Protein AF-A0A7W1PQA2-F1 (afdb_monomer_lite)

Sequence (327 aa):
MTSTYPSILLFGWLALALGSAFIRSGRGRRVAAAGLSCVGLGLAAWRVGSAGSGGSLAPPDQLGDGFRVVNGGLLVLGLGLTLWGAARGGRGPARVASMLVTILGAALIARHAGVLVLAAGPGRALAAAGALGLAGAVLVMTGRAAAAFGPARALARRIFTEPLRPTLPEGGLELPMAGAMLAGAGAVALASQVGVVFLGVIVAAWSAYFLFHSPSRRPVPVAPLLAWLLVPAYWLLATIAGPEGLGLRALPLVPLSPAAEWLVGAALLLVAWSVSGLWPLHRQTPGALTGAVGALLLLRIALPLAPGGLESWRPLAVYFIIFGVWK

pLDDT: mean 83.76, std 12.41, range [38.38, 97.81]

Radius of gyration: 19.71 Å; chains: 1; bounding box: 54×44×55 Å

Foldseek 3Di:
DDLPQPLLLLLLLVLLQVLLQLQQDPVLSVLSLQLSVLSLVLSLLQQVQQPPVLNHRDQLVVDDLVNLLQSLLSNVLSLVSSLSSLVPRDDDPSSVSSNVSSVSSNVSCCVRVVSSCVSNDVVSSNVSNVVVVVVLVVLQVVLVVQCPPPVNVVVCCVLPDDAQDQPAAPDPCLVVLVVQLVVLLVQLSDPQFLVSNLVSLLSNLVSLQPRRDDPVGRDPLVLSVLSCLSVVLLVVQQVQQDPVHGTLVCQLVRPDDLVNLQSSLVSLLSNLCLQLLFPPNVRRRPGSSSVSSSSSSCSRHSCSHRVSNNVVCVVVVVVSVSVRSSD

Structure (mmCIF, N/CA/C/O backbone):
data_AF-A0A7W1PQA2-F1
#
_entry.id   AF-A0A7W1PQA2-F1
#
loop_
_atom_site.group_PDB
_atom_site.id
_atom_site.type_symbol
_atom_site.label_atom_id
_atom_site.label_alt_id
_atom_site.label_comp_id
_atom_site.label_asym_id
_atom_site.label_entity_id
_atom_site.label_seq_id
_atom_site.pdbx_PDB_ins_code
_atom_site.Cartn_x
_atom_site.Cartn_y
_atom_site.Cartn_z
_atom_site.occupancy
_atom_site.B_iso_or_equiv
_atom_site.auth_seq_id
_atom_site.auth_comp_id
_atom_site.auth_asym_id
_atom_site.auth_atom_id
_atom_site.pdbx_PDB_model_num
ATOM 1 N N . MET A 1 1 ? 12.484 18.785 -18.332 1.00 38.38 1 MET A N 1
ATOM 2 C CA . MET A 1 1 ? 11.108 18.242 -18.281 1.00 38.38 1 MET A CA 1
ATOM 3 C C . MET A 1 1 ? 10.909 17.570 -16.933 1.00 38.38 1 MET A C 1
ATOM 5 O O . MET A 1 1 ? 11.770 16.821 -16.493 1.00 38.38 1 MET A O 1
ATOM 9 N N . THR A 1 2 ? 9.872 17.974 -16.212 1.00 40.06 2 THR A N 1
ATOM 10 C CA . THR A 1 2 ? 9.732 17.852 -14.756 1.00 40.06 2 THR A CA 1
ATOM 11 C C . THR A 1 2 ? 9.328 16.443 -14.311 1.00 40.06 2 THR A C 1
ATOM 13 O O . THR A 1 2 ? 8.182 16.032 -14.451 1.00 40.06 2 THR A O 1
ATOM 16 N N . SER A 1 3 ? 10.264 15.717 -13.695 1.00 50.00 3 SER A N 1
ATOM 17 C CA . SER A 1 3 ? 10.094 14.395 -13.061 1.00 50.00 3 SER A CA 1
ATOM 18 C C . SER A 1 3 ? 9.235 14.409 -11.777 1.00 50.00 3 SER A C 1
ATOM 20 O O . SER A 1 3 ? 9.361 13.538 -10.919 1.00 50.00 3 SER A O 1
ATOM 22 N N . THR A 1 4 ? 8.353 15.400 -11.617 1.00 53.78 4 THR A N 1
ATOM 23 C CA . THR A 1 4 ? 7.683 15.762 -10.353 1.00 53.78 4 THR A CA 1
ATOM 24 C C . THR A 1 4 ? 6.382 14.990 -10.090 1.00 53.78 4 THR A C 1
ATOM 26 O O . THR A 1 4 ? 5.812 15.079 -9.008 1.00 53.78 4 THR A O 1
ATOM 29 N N . TYR A 1 5 ? 5.894 14.208 -11.050 1.00 64.88 5 TYR A N 1
ATOM 30 C CA . TYR A 1 5 ? 4.617 13.488 -10.947 1.00 64.88 5 TYR A CA 1
ATOM 31 C C . TYR A 1 5 ? 4.569 12.343 -9.910 1.00 64.88 5 TYR A C 1
ATOM 33 O O . TYR A 1 5 ? 3.552 12.225 -9.220 1.00 64.88 5 TYR A O 1
ATOM 41 N N . PRO A 1 6 ? 5.617 11.511 -9.727 1.00 71.50 6 PRO A N 1
ATOM 42 C CA . PRO A 1 6 ? 5.527 10.348 -8.843 1.00 71.50 6 PRO A CA 1
ATOM 43 C C . PRO A 1 6 ? 5.482 10.732 -7.362 1.00 71.50 6 PRO A C 1
ATOM 45 O O . PRO A 1 6 ? 4.796 10.087 -6.570 1.00 71.50 6 PRO A O 1
ATOM 48 N N . SER A 1 7 ? 6.205 11.789 -6.979 1.00 76.69 7 SER A N 1
ATOM 49 C CA . SER A 1 7 ? 6.242 12.264 -5.597 1.00 76.69 7 SER A CA 1
ATOM 50 C C . SER A 1 7 ? 4.907 12.878 -5.187 1.00 76.69 7 SER A C 1
ATOM 52 O O . SER A 1 7 ? 4.434 12.594 -4.092 1.00 76.69 7 SER A O 1
ATOM 54 N N . ILE A 1 8 ? 4.243 13.642 -6.061 1.00 81.06 8 ILE A N 1
ATOM 55 C CA . ILE A 1 8 ? 2.950 14.262 -5.729 1.00 81.06 8 ILE A CA 1
ATOM 56 C C . ILE A 1 8 ? 1.849 13.210 -5.551 1.00 81.06 8 ILE A C 1
ATOM 58 O O . ILE A 1 8 ? 1.063 13.305 -4.609 1.00 81.06 8 ILE A O 1
ATOM 62 N N . LEU A 1 9 ? 1.818 12.173 -6.395 1.00 84.06 9 LEU A N 1
ATOM 63 C CA . LEU A 1 9 ? 0.886 11.052 -6.226 1.00 84.06 9 LEU A CA 1
ATOM 64 C C . LEU A 1 9 ? 1.125 10.309 -4.907 1.00 84.06 9 LEU A C 1
ATOM 66 O O . LEU A 1 9 ? 0.169 9.966 -4.209 1.00 84.06 9 LEU A O 1
ATOM 70 N N . LEU A 1 10 ? 2.393 10.121 -4.533 1.00 81.75 10 LEU A N 1
ATOM 71 C CA . LEU A 1 10 ? 2.770 9.531 -3.254 1.00 81.75 10 LEU A CA 1
ATOM 72 C C . LEU A 1 10 ? 2.323 10.401 -2.070 1.00 81.75 10 LEU A C 1
ATOM 74 O O . LEU A 1 10 ? 1.720 9.881 -1.135 1.00 81.75 10 LEU A O 1
ATOM 78 N N . PHE A 1 11 ? 2.558 11.715 -2.118 1.00 85.25 11 PHE A N 1
ATOM 79 C CA . PHE A 1 11 ? 2.092 12.650 -1.089 1.00 85.25 11 PHE A CA 1
ATOM 80 C C . PHE A 1 11 ? 0.569 12.658 -0.972 1.00 85.25 11 PHE A C 1
ATOM 82 O O . PHE A 1 11 ? 0.041 12.634 0.138 1.00 85.25 11 PHE A O 1
ATOM 89 N N . GLY A 1 12 ? -0.140 12.642 -2.102 1.00 86.75 12 GLY A N 1
ATOM 90 C CA . GLY A 1 12 ? -1.595 12.558 -2.119 1.00 86.75 12 GLY A CA 1
ATOM 91 C C . GLY A 1 12 ? -2.100 11.277 -1.456 1.00 86.75 12 GLY A C 1
ATOM 92 O O . GLY A 1 12 ? -2.981 11.325 -0.599 1.00 86.75 12 GLY A O 1
ATOM 93 N N . TRP A 1 13 ? -1.493 10.134 -1.776 1.00 87.81 13 TRP A N 1
ATOM 94 C CA . TRP A 1 13 ? -1.855 8.856 -1.165 1.00 87.81 13 TRP A CA 1
ATOM 95 C C . TRP A 1 13 ? -1.501 8.782 0.331 1.00 87.81 13 TRP A C 1
ATOM 97 O O . TRP A 1 13 ? -2.312 8.308 1.126 1.00 87.81 13 TRP A O 1
ATOM 107 N N . LEU A 1 14 ? -0.350 9.318 0.753 1.00 84.69 14 LEU A N 1
ATOM 108 C CA . LEU A 1 14 ? 0.006 9.434 2.174 1.00 84.69 14 LEU A CA 1
ATOM 109 C C . LEU A 1 14 ? -0.961 10.337 2.936 1.00 84.69 14 LEU A C 1
ATOM 111 O O . LEU A 1 14 ? -1.341 10.008 4.057 1.00 84.69 14 LEU A O 1
ATOM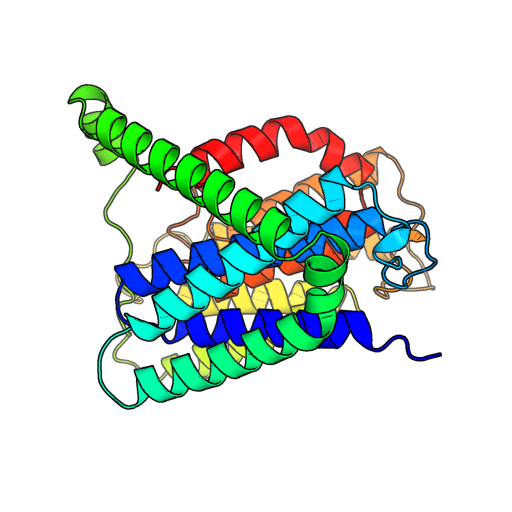 115 N N . ALA A 1 15 ? -1.386 11.449 2.336 1.00 87.62 15 ALA A N 1
ATOM 116 C CA . ALA A 1 15 ? -2.399 12.313 2.923 1.00 87.62 15 ALA A CA 1
ATOM 117 C C . ALA A 1 15 ? -3.723 11.551 3.091 1.00 87.62 15 ALA A C 1
ATOM 119 O O . ALA A 1 15 ? -4.294 11.564 4.177 1.00 87.62 15 ALA A O 1
ATOM 120 N N . LEU A 1 16 ? -4.172 10.778 2.097 1.00 87.19 16 LEU A N 1
ATOM 121 C CA . LEU A 1 16 ? -5.337 9.899 2.271 1.00 87.19 16 LEU A CA 1
ATOM 122 C C . LEU A 1 16 ? -5.144 8.886 3.417 1.00 87.19 16 LEU A C 1
ATOM 124 O O . LEU A 1 16 ? -6.075 8.647 4.194 1.00 87.19 16 LEU A O 1
ATOM 128 N N . ALA A 1 17 ? -3.947 8.302 3.548 1.00 84.94 17 ALA A N 1
ATOM 129 C CA . ALA A 1 17 ? -3.625 7.329 4.594 1.00 84.94 17 ALA A CA 1
ATOM 130 C C . ALA A 1 17 ? -3.674 7.965 5.987 1.00 84.94 17 ALA A C 1
ATOM 132 O O . ALA A 1 17 ? -4.301 7.429 6.905 1.00 84.94 17 ALA A O 1
ATOM 133 N N . LEU A 1 18 ? -3.081 9.151 6.118 1.00 85.06 18 LEU A N 1
ATOM 134 C CA . LEU A 1 18 ? -3.083 9.952 7.332 1.00 85.06 18 LEU A CA 1
ATOM 135 C C . LEU A 1 18 ? -4.506 10.386 7.709 1.00 85.06 18 LEU A C 1
ATOM 137 O O . LEU A 1 18 ? -4.935 10.183 8.843 1.00 85.06 18 LEU A O 1
ATOM 141 N N . GLY A 1 19 ? -5.274 10.904 6.747 1.00 83.94 19 GLY A N 1
ATOM 142 C CA . GLY A 1 19 ? -6.677 11.272 6.935 1.00 83.94 19 GLY A CA 1
ATOM 143 C C . GLY A 1 19 ? -7.516 10.092 7.425 1.00 83.94 19 GLY A C 1
ATOM 144 O O . GLY A 1 19 ? -8.307 10.237 8.360 1.00 83.94 19 GLY A O 1
ATOM 145 N N . SER A 1 20 ? -7.267 8.899 6.880 1.00 83.50 20 SER A N 1
ATOM 146 C CA . SER A 1 20 ? -7.951 7.664 7.272 1.00 83.50 20 SER A CA 1
ATOM 147 C C . SER A 1 20 ? -7.571 7.170 8.670 1.00 83.50 20 SER A C 1
ATOM 149 O O . SER A 1 20 ? -8.413 6.600 9.370 1.00 83.50 20 SER A O 1
ATOM 151 N N . ALA A 1 21 ? -6.336 7.414 9.118 1.00 81.69 21 ALA A N 1
ATOM 152 C CA . ALA A 1 21 ? -5.881 7.060 10.463 1.00 81.69 21 ALA A CA 1
ATOM 153 C C . ALA A 1 21 ? -6.638 7.835 11.560 1.00 81.69 21 ALA A C 1
ATOM 155 O O . ALA A 1 21 ? -6.927 7.279 12.621 1.00 81.69 21 ALA A O 1
ATOM 156 N N . PHE A 1 22 ? -7.045 9.078 11.280 1.00 82.81 22 PHE A N 1
ATOM 157 C CA . PHE A 1 22 ? -7.831 9.906 12.203 1.00 82.81 22 PHE A CA 1
ATOM 158 C C . PHE A 1 22 ? -9.318 9.519 12.293 1.00 82.81 22 PHE A C 1
ATOM 160 O O . PHE A 1 22 ? -10.047 10.038 13.144 1.00 82.81 22 PHE A O 1
ATOM 167 N N . ILE A 1 23 ? -9.796 8.586 11.462 1.00 81.62 23 ILE A N 1
ATOM 168 C CA . ILE A 1 23 ? -11.193 8.148 11.486 1.00 81.62 23 ILE A CA 1
ATOM 169 C C . ILE A 1 23 ? -11.459 7.310 12.741 1.00 81.62 23 ILE A C 1
ATOM 171 O O . ILE A 1 23 ? -10.961 6.190 12.881 1.00 81.62 23 ILE A O 1
ATOM 175 N N . ARG A 1 24 ? -12.294 7.820 13.656 1.00 77.56 24 ARG A N 1
ATOM 176 C CA . ARG A 1 24 ? -12.639 7.133 14.915 1.00 77.56 24 ARG A CA 1
ATOM 177 C C . ARG A 1 24 ? -13.647 5.999 14.730 1.00 77.56 24 ARG A C 1
ATOM 179 O O . ARG A 1 24 ? -13.570 4.997 15.437 1.00 77.56 24 ARG A O 1
ATOM 186 N N . SER A 1 25 ? -14.581 6.122 13.786 1.00 80.38 25 SER A N 1
ATOM 187 C CA . SER A 1 25 ? -15.591 5.085 13.562 1.00 80.38 25 SER A CA 1
ATOM 188 C C . SER A 1 25 ? -14.980 3.822 12.936 1.00 80.38 25 SER A C 1
ATOM 190 O O . SER A 1 25 ? -14.361 3.859 11.873 1.00 80.38 25 SER A O 1
ATOM 192 N N . GLY A 1 26 ? -15.193 2.659 13.562 1.00 76.12 26 GLY A N 1
ATOM 193 C CA . GLY A 1 26 ? -14.649 1.390 13.058 1.00 76.12 26 GLY A CA 1
ATOM 194 C C . GLY A 1 26 ? -15.209 0.967 11.692 1.00 76.12 26 GLY A C 1
ATOM 195 O O . GLY A 1 26 ? -14.569 0.191 10.986 1.00 76.12 26 GLY A O 1
ATOM 196 N N . ARG A 1 27 ? -16.397 1.459 11.305 1.00 80.25 27 ARG A N 1
ATOM 197 C CA . ARG A 1 27 ? -16.963 1.259 9.957 1.00 80.25 27 ARG A CA 1
ATOM 198 C C . ARG A 1 27 ? -16.341 2.221 8.942 1.00 80.25 27 ARG A C 1
ATOM 200 O O . ARG A 1 27 ? -15.886 1.760 7.905 1.00 80.25 27 ARG A O 1
ATOM 207 N N . GLY A 1 28 ? -16.276 3.521 9.249 1.00 80.75 28 GLY A N 1
ATOM 208 C CA . GLY A 1 28 ? -15.693 4.521 8.347 1.00 80.75 28 GLY A CA 1
ATOM 209 C C . GLY A 1 28 ? -14.221 4.243 8.053 1.00 80.75 28 GLY A C 1
ATOM 210 O O . GLY A 1 28 ? -13.811 4.302 6.901 1.00 80.75 28 GLY A O 1
ATOM 211 N N . ARG A 1 29 ? -13.457 3.816 9.067 1.00 81.00 29 ARG A N 1
ATOM 212 C CA . ARG A 1 29 ? -12.047 3.439 8.908 1.00 81.00 29 ARG A CA 1
ATOM 213 C C . ARG A 1 29 ? -11.860 2.257 7.958 1.00 81.00 29 ARG A C 1
ATOM 215 O O . ARG A 1 29 ? -10.955 2.285 7.138 1.00 81.00 29 ARG A O 1
ATOM 222 N N . ARG A 1 30 ? -12.721 1.236 8.044 1.00 81.06 30 ARG A N 1
ATOM 223 C CA . ARG A 1 30 ? -12.678 0.070 7.144 1.00 81.06 30 ARG A CA 1
ATOM 224 C C . ARG A 1 30 ? -12.988 0.449 5.700 1.00 81.06 30 ARG A C 1
ATOM 226 O O . ARG A 1 30 ? -12.269 0.031 4.802 1.00 81.06 30 ARG A O 1
ATOM 233 N N . VAL A 1 31 ? -14.014 1.275 5.491 1.00 84.56 31 VAL A N 1
ATOM 234 C CA . VAL A 1 31 ? -14.367 1.781 4.156 1.00 84.56 31 VAL A CA 1
ATOM 235 C C . VAL A 1 31 ? -13.226 2.624 3.581 1.00 84.56 31 VAL A C 1
ATOM 237 O O . VAL A 1 31 ? -12.851 2.436 2.429 1.00 84.56 31 VAL A O 1
ATOM 240 N N . ALA A 1 32 ? -12.620 3.493 4.394 1.00 86.06 32 ALA A N 1
ATOM 241 C CA . ALA A 1 32 ? -11.502 4.315 3.952 1.00 86.06 32 ALA A CA 1
ATOM 242 C C . ALA A 1 32 ? -10.236 3.501 3.654 1.00 86.06 32 ALA A C 1
ATOM 244 O O . ALA A 1 32 ? -9.562 3.764 2.665 1.00 86.06 32 ALA A O 1
ATOM 245 N N . ALA A 1 33 ? -9.947 2.471 4.453 1.00 80.69 33 ALA A N 1
ATOM 246 C CA . ALA A 1 33 ? -8.852 1.543 4.187 1.00 80.69 33 ALA A CA 1
ATOM 247 C C . ALA A 1 33 ? -9.055 0.783 2.866 1.00 80.69 33 ALA A C 1
ATOM 249 O O . ALA A 1 33 ? -8.126 0.707 2.070 1.00 80.69 33 ALA A O 1
ATOM 250 N N . ALA A 1 34 ? -10.271 0.295 2.591 1.00 79.50 34 ALA A N 1
ATOM 251 C CA . ALA A 1 34 ? -10.591 -0.321 1.303 1.00 79.50 34 ALA A CA 1
ATOM 252 C C . ALA A 1 34 ? -10.389 0.668 0.142 1.00 79.50 34 ALA A C 1
ATOM 254 O O . ALA A 1 34 ? -9.781 0.325 -0.870 1.00 79.50 34 ALA A O 1
ATOM 255 N N . GLY A 1 35 ? -10.828 1.919 0.321 1.00 86.12 35 GLY A N 1
ATOM 256 C CA . GLY A 1 35 ? -10.602 2.985 -0.651 1.00 86.12 35 GLY A CA 1
ATOM 257 C C . GLY A 1 35 ? -9.117 3.240 -0.929 1.00 86.12 35 GLY A C 1
ATOM 258 O O . GLY A 1 35 ? -8.694 3.260 -2.083 1.00 86.12 35 GLY A O 1
ATOM 259 N N . LEU A 1 36 ? -8.308 3.345 0.126 1.00 86.19 36 LEU A N 1
ATOM 260 C CA . LEU A 1 36 ? -6.853 3.488 0.052 1.00 86.19 36 LEU A CA 1
ATOM 261 C C . LEU A 1 36 ? -6.168 2.341 -0.680 1.00 86.19 36 LEU A C 1
ATOM 263 O O . LEU A 1 36 ? -5.237 2.587 -1.451 1.00 86.19 36 LEU A O 1
ATOM 267 N N . SER A 1 37 ? -6.619 1.108 -0.446 1.00 80.56 37 SER A N 1
ATOM 268 C CA . SER A 1 37 ? -6.129 -0.067 -1.161 1.00 80.56 37 SER A CA 1
ATOM 269 C C . SER A 1 37 ? -6.441 0.032 -2.653 1.00 80.56 37 SER A C 1
ATOM 271 O O . SER A 1 37 ? -5.539 -0.169 -3.460 1.00 80.56 37 SER A O 1
ATOM 273 N N . CYS A 1 38 ? -7.662 0.418 -3.039 1.00 84.94 38 CYS A N 1
ATOM 274 C CA . CYS A 1 38 ? -8.025 0.618 -4.447 1.00 84.94 38 CYS A CA 1
ATOM 275 C C . CYS A 1 38 ? -7.182 1.712 -5.119 1.00 84.94 38 CYS A C 1
ATOM 277 O O . CYS A 1 38 ? -6.653 1.486 -6.206 1.00 84.94 38 CYS A O 1
ATOM 279 N N . VAL A 1 39 ? -6.999 2.868 -4.463 1.00 87.56 39 VAL A N 1
ATOM 280 C CA . VAL A 1 39 ? -6.136 3.942 -4.987 1.00 87.56 39 VAL A CA 1
ATOM 281 C C . VAL A 1 39 ? -4.696 3.455 -5.125 1.00 87.56 39 VAL A C 1
ATOM 283 O O . VAL A 1 39 ? -4.088 3.634 -6.176 1.00 87.56 39 VAL A O 1
ATOM 286 N N . GLY A 1 40 ? -4.152 2.821 -4.083 1.00 82.31 40 GLY A N 1
ATOM 287 C CA . GLY A 1 40 ? -2.784 2.308 -4.082 1.00 82.31 40 GLY A CA 1
ATOM 288 C C . GLY A 1 40 ? -2.546 1.294 -5.200 1.00 82.31 40 GLY A C 1
ATOM 289 O O . GLY A 1 40 ? -1.556 1.407 -5.916 1.00 82.31 40 GLY A O 1
ATOM 290 N N . LEU A 1 41 ? -3.483 0.361 -5.402 1.00 79.50 41 LEU A N 1
ATOM 291 C CA . LEU A 1 41 ? -3.438 -0.616 -6.492 1.00 79.50 41 LEU A CA 1
ATOM 292 C C . LEU A 1 41 ? -3.499 0.054 -7.868 1.00 79.50 41 LEU A C 1
ATOM 294 O O . LEU A 1 41 ? -2.694 -0.289 -8.728 1.00 79.50 41 LEU A O 1
ATOM 298 N N . GLY A 1 42 ? -4.390 1.030 -8.068 1.00 85.25 42 GLY A N 1
ATOM 299 C CA . GLY A 1 42 ? -4.489 1.756 -9.337 1.00 85.25 42 GLY A CA 1
ATOM 300 C C . GLY A 1 42 ? -3.213 2.535 -9.675 1.00 85.25 42 GLY A C 1
ATOM 301 O O . GLY A 1 42 ? -2.717 2.476 -10.799 1.00 85.25 42 GLY A O 1
ATOM 302 N N . LEU A 1 43 ? -2.627 3.220 -8.687 1.00 86.81 43 LEU A N 1
ATOM 303 C CA . LEU A 1 43 ? -1.362 3.945 -8.858 1.00 86.81 43 LEU A CA 1
ATOM 304 C C . LEU A 1 43 ? -0.178 2.996 -9.095 1.00 86.81 43 LEU A C 1
ATOM 306 O O . LEU A 1 43 ? 0.676 3.271 -9.939 1.00 86.81 43 LEU A O 1
ATOM 310 N N . ALA A 1 44 ? -0.129 1.877 -8.371 1.00 79.06 44 ALA A N 1
ATOM 311 C CA . ALA A 1 44 ? 0.893 0.851 -8.536 1.00 79.06 44 ALA A CA 1
ATOM 312 C C . ALA A 1 44 ? 0.836 0.217 -9.927 1.00 79.06 44 ALA A C 1
ATOM 314 O O . ALA A 1 44 ? 1.854 0.152 -10.614 1.00 79.06 44 ALA A O 1
ATOM 315 N N . ALA A 1 45 ? -0.354 -0.199 -10.361 1.00 80.88 45 ALA A N 1
ATOM 316 C CA . ALA A 1 45 ? -0.565 -0.770 -11.680 1.00 80.88 45 ALA A CA 1
ATOM 317 C C . ALA A 1 45 ? -0.176 0.230 -12.770 1.00 80.88 45 ALA A C 1
ATOM 319 O O . ALA A 1 45 ? 0.567 -0.140 -13.675 1.00 80.88 45 ALA A O 1
ATOM 320 N N . TRP A 1 46 ? -0.590 1.501 -12.661 1.00 85.62 46 TRP A N 1
ATOM 321 C CA . TRP A 1 46 ? -0.199 2.540 -13.622 1.00 85.62 46 TRP A CA 1
ATOM 322 C C . TRP A 1 46 ? 1.320 2.705 -13.710 1.00 85.62 46 TRP A C 1
ATOM 324 O O . TRP A 1 46 ? 1.873 2.771 -14.809 1.00 85.62 46 TRP A O 1
ATOM 334 N N . ARG A 1 47 ? 2.016 2.682 -12.570 1.00 83.00 47 ARG A N 1
ATOM 335 C CA . ARG A 1 47 ? 3.480 2.730 -12.540 1.00 83.00 47 ARG A CA 1
ATOM 336 C C . ARG A 1 47 ? 4.117 1.522 -13.229 1.00 83.00 47 ARG A C 1
ATOM 338 O O . ARG A 1 47 ? 5.047 1.712 -14.004 1.00 83.00 47 ARG A O 1
ATOM 345 N N . VAL A 1 48 ? 3.623 0.310 -12.976 1.00 76.06 48 VAL A N 1
ATOM 346 C CA . VAL A 1 48 ? 4.122 -0.918 -13.623 1.00 76.06 48 VAL A CA 1
ATOM 347 C C . VAL A 1 48 ? 3.861 -0.888 -15.131 1.00 76.06 48 VAL A C 1
ATOM 349 O O . VAL A 1 48 ? 4.767 -1.162 -15.911 1.00 76.06 48 VAL A O 1
ATOM 352 N N . GLY A 1 49 ? 2.672 -0.456 -15.558 1.00 77.81 49 GLY A N 1
ATOM 353 C CA . GLY A 1 49 ? 2.346 -0.258 -16.976 1.00 77.81 49 GLY A CA 1
ATOM 354 C C . GLY A 1 49 ? 3.197 0.815 -17.668 1.00 77.81 49 GLY A C 1
ATOM 355 O O . GLY A 1 49 ? 3.215 0.884 -18.890 1.00 77.81 49 GLY A O 1
ATOM 356 N N . SER A 1 50 ? 3.932 1.621 -16.895 1.00 79.94 50 SER A N 1
ATOM 357 C CA . SER A 1 50 ? 4.848 2.661 -17.374 1.00 79.94 50 SER A CA 1
ATOM 358 C C . SER A 1 50 ? 6.322 2.232 -17.357 1.00 79.94 50 SER A C 1
ATOM 360 O O . SER A 1 50 ? 7.207 3.069 -17.506 1.00 79.94 50 SER A O 1
ATOM 362 N N . ALA A 1 51 ? 6.639 0.951 -17.137 1.00 69.38 51 ALA A N 1
ATOM 363 C CA . ALA A 1 51 ? 8.029 0.506 -16.983 1.00 69.38 51 ALA A CA 1
ATOM 364 C C . ALA A 1 51 ? 8.919 0.790 -18.217 1.00 69.38 51 ALA A C 1
ATOM 366 O O . ALA A 1 51 ? 10.125 0.966 -18.064 1.00 69.38 51 ALA A O 1
ATOM 367 N N . GLY A 1 52 ? 8.338 0.912 -19.418 1.00 67.31 52 GLY A N 1
ATOM 368 C CA . GLY A 1 52 ? 9.069 1.231 -20.652 1.00 67.31 52 GLY A CA 1
ATOM 369 C C . GLY A 1 52 ? 9.461 2.707 -20.831 1.00 67.31 52 GLY A C 1
ATOM 370 O O . GLY A 1 52 ? 10.288 3.010 -21.684 1.00 67.31 52 GLY A O 1
ATOM 371 N N . SER A 1 53 ? 8.915 3.641 -20.043 1.00 65.38 53 SER A N 1
ATOM 372 C CA . SER A 1 53 ? 9.069 5.092 -20.266 1.00 65.38 53 SER A CA 1
ATOM 373 C C . SER A 1 53 ? 10.188 5.757 -19.448 1.00 65.38 53 SER A C 1
ATOM 375 O O . SER A 1 53 ? 10.075 6.921 -19.058 1.00 65.38 53 SER A O 1
ATOM 377 N N . GLY A 1 54 ? 11.278 5.034 -19.161 1.00 62.50 54 GLY A N 1
ATOM 378 C CA . GLY A 1 54 ? 12.500 5.614 -18.578 1.00 62.50 54 GLY A CA 1
ATOM 379 C C . GLY A 1 54 ? 12.310 6.288 -17.210 1.00 62.50 54 GLY A C 1
ATOM 380 O O . GLY A 1 54 ? 13.007 7.245 -16.882 1.00 62.50 54 GLY A O 1
ATOM 381 N N . GLY A 1 55 ? 11.335 5.831 -16.417 1.00 62.50 55 GLY A N 1
ATOM 382 C CA . GLY A 1 55 ? 11.031 6.379 -15.088 1.00 62.50 55 GLY A CA 1
ATOM 383 C C . GLY A 1 55 ? 10.004 7.520 -15.061 1.00 62.50 55 GLY A C 1
ATOM 384 O O . GLY A 1 55 ? 9.610 7.940 -13.971 1.00 62.50 55 GLY A O 1
ATOM 385 N N . SER A 1 56 ? 9.521 7.989 -16.217 1.00 71.38 56 SER A N 1
ATOM 386 C CA . SER A 1 56 ? 8.300 8.802 -16.291 1.00 71.38 56 SER A CA 1
ATOM 387 C C . SER A 1 56 ? 7.064 7.903 -16.310 1.00 71.38 56 SER A C 1
ATOM 389 O O . SER A 1 56 ? 7.131 6.776 -16.797 1.00 71.38 56 SER A O 1
ATOM 391 N N . LEU A 1 57 ? 5.926 8.394 -15.811 1.00 78.44 57 LEU A N 1
ATOM 392 C CA . LEU A 1 57 ? 4.640 7.732 -16.049 1.00 78.44 57 LEU A CA 1
ATOM 393 C C . LEU A 1 57 ? 4.316 7.810 -17.543 1.00 78.44 57 LEU A C 1
ATOM 395 O O . LEU A 1 57 ? 4.470 8.876 -18.147 1.00 78.44 57 LEU A O 1
ATOM 399 N N . ALA A 1 58 ? 3.890 6.689 -18.118 1.00 80.62 58 ALA A N 1
ATOM 400 C CA . ALA A 1 58 ? 3.490 6.622 -19.508 1.00 80.62 58 ALA A CA 1
ATOM 401 C C . ALA A 1 58 ? 2.242 7.498 -19.710 1.00 80.62 58 ALA A C 1
ATOM 403 O O . ALA A 1 58 ? 1.326 7.462 -18.869 1.00 80.62 58 ALA A O 1
ATOM 404 N N . PRO A 1 59 ? 2.194 8.279 -20.802 1.00 85.31 59 PRO A N 1
ATOM 405 C CA . PRO A 1 59 ? 0.995 8.993 -21.205 1.00 85.31 59 PRO A CA 1
ATOM 406 C C . PRO A 1 59 ? -0.209 8.036 -21.257 1.00 85.31 59 PRO A C 1
ATOM 408 O O . PRO A 1 59 ? -0.066 6.912 -21.750 1.00 85.31 59 PRO A O 1
ATOM 411 N N . PRO A 1 60 ? -1.390 8.420 -20.735 1.00 86.00 60 PRO A N 1
ATOM 412 C CA . PRO A 1 60 ? -2.547 7.529 -20.696 1.00 86.00 60 PRO A CA 1
ATOM 413 C C . PRO A 1 60 ? -2.938 6.937 -22.056 1.00 86.00 60 PRO A C 1
ATOM 415 O O . PRO A 1 60 ? -3.397 5.804 -22.120 1.00 86.00 60 PRO A O 1
ATOM 418 N N . ASP A 1 61 ? -2.748 7.684 -23.139 1.00 85.75 61 ASP A N 1
ATOM 419 C CA . ASP A 1 61 ? -3.002 7.299 -24.531 1.00 85.75 61 ASP A CA 1
ATOM 420 C C . ASP A 1 61 ? -2.157 6.113 -25.017 1.00 85.75 61 ASP A C 1
ATOM 422 O O . ASP A 1 61 ? -2.601 5.381 -25.898 1.00 85.75 61 ASP A O 1
ATOM 426 N N . GLN A 1 62 ? -0.998 5.864 -24.403 1.00 85.69 62 GLN A N 1
ATOM 427 C CA . GLN A 1 62 ? -0.139 4.718 -24.723 1.00 85.69 62 GLN A CA 1
ATOM 428 C C . GLN A 1 62 ? -0.546 3.438 -23.977 1.00 85.69 62 GLN A C 1
ATOM 430 O O . GLN A 1 62 ? 0.014 2.368 -24.212 1.00 85.69 62 GLN A O 1
ATOM 435 N N . LEU A 1 63 ? -1.519 3.528 -23.067 1.00 87.00 63 LEU A N 1
ATOM 436 C CA . LEU A 1 63 ? -2.002 2.398 -22.285 1.00 87.00 63 LEU A CA 1
ATOM 437 C C . LEU A 1 63 ? -3.202 1.743 -22.975 1.00 87.00 63 LEU A C 1
ATOM 439 O O . LEU A 1 63 ? -4.112 2.414 -23.473 1.00 87.00 63 LEU A O 1
ATOM 443 N N . GLY A 1 64 ? -3.254 0.410 -22.931 1.00 89.50 64 GLY A N 1
ATOM 444 C CA . GLY A 1 64 ? -4.386 -0.356 -23.453 1.00 89.50 64 GLY A CA 1
ATOM 445 C C . GLY A 1 64 ? -5.727 0.128 -22.883 1.00 89.50 64 GLY A C 1
ATOM 446 O O . GLY A 1 64 ? -5.832 0.509 -21.716 1.00 89.50 64 GLY A O 1
ATOM 447 N N . ASP A 1 65 ? -6.776 0.114 -23.704 1.00 91.12 65 ASP A N 1
ATOM 448 C CA . ASP A 1 65 ? -8.084 0.671 -23.336 1.00 91.12 65 ASP A CA 1
ATOM 449 C C . ASP A 1 65 ? -8.687 -0.000 -22.086 1.00 91.12 65 ASP A C 1
ATOM 451 O O . ASP A 1 65 ? -9.091 0.673 -21.137 1.00 91.12 65 ASP A O 1
ATOM 455 N N . GLY A 1 66 ? -8.624 -1.335 -22.007 1.00 87.44 66 GLY A N 1
ATOM 456 C CA . GLY A 1 66 ? -9.050 -2.076 -20.815 1.00 87.44 66 GLY A CA 1
ATOM 457 C C . GLY A 1 66 ? -8.267 -1.690 -19.554 1.00 87.44 66 GLY A C 1
ATOM 458 O O . GLY A 1 66 ? -8.851 -1.534 -18.482 1.00 87.44 66 GLY A O 1
ATOM 459 N N . PHE A 1 67 ? -6.959 -1.450 -19.683 1.00 88.88 67 PHE A N 1
ATOM 460 C CA . PHE A 1 67 ? -6.113 -1.016 -18.572 1.00 88.88 67 PHE A CA 1
ATOM 461 C C . PHE A 1 67 ? -6.526 0.366 -18.055 1.00 88.88 67 PHE A C 1
ATOM 463 O O . PHE A 1 67 ? -6.638 0.557 -16.841 1.00 88.88 67 PHE A O 1
ATOM 470 N N . ARG A 1 68 ? -6.780 1.322 -18.960 1.00 92.75 68 ARG A N 1
ATOM 471 C CA . ARG A 1 68 ? -7.251 2.669 -18.607 1.00 92.75 68 ARG A CA 1
ATOM 472 C C . ARG A 1 68 ? -8.581 2.623 -17.867 1.00 92.75 68 ARG A C 1
ATOM 474 O O . ARG A 1 68 ? -8.710 3.245 -16.816 1.00 92.75 68 ARG A O 1
ATOM 481 N N . VAL A 1 69 ? -9.547 1.865 -18.384 1.00 93.00 69 VAL A N 1
ATOM 482 C CA . VAL A 1 69 ? -10.890 1.753 -17.798 1.00 93.00 69 VAL A CA 1
ATOM 483 C C . VAL A 1 69 ? -10.843 1.139 -16.400 1.00 93.00 69 VAL A C 1
ATOM 485 O O . VAL A 1 69 ? -11.421 1.702 -15.470 1.00 93.00 69 VAL A O 1
ATOM 488 N N . VAL A 1 70 ? -10.118 0.031 -16.221 1.00 89.12 70 VAL A N 1
ATOM 489 C CA . VAL A 1 70 ? -10.019 -0.646 -14.918 1.00 89.12 70 VAL A CA 1
ATOM 490 C C . VAL A 1 70 ? -9.274 0.215 -13.897 1.00 89.12 70 VAL A C 1
ATOM 492 O O . VAL A 1 70 ? -9.767 0.394 -12.784 1.00 89.12 70 VAL A O 1
ATOM 495 N N . ASN A 1 71 ? -8.126 0.801 -14.255 1.00 91.44 71 ASN A N 1
ATOM 496 C CA . ASN A 1 71 ? -7.366 1.641 -13.323 1.00 91.44 71 ASN A CA 1
ATOM 497 C C . ASN A 1 71 ? -8.063 2.968 -13.020 1.00 91.44 71 ASN A C 1
ATOM 499 O O . ASN A 1 71 ? -8.088 3.394 -11.866 1.00 91.44 71 ASN A O 1
ATOM 503 N N . GLY A 1 72 ? -8.686 3.596 -14.020 1.00 92.88 72 GLY A N 1
ATOM 504 C CA . GLY A 1 72 ? -9.557 4.751 -13.813 1.00 92.88 72 GLY A CA 1
ATOM 505 C C . GLY A 1 72 ? -10.699 4.420 -12.852 1.00 92.88 72 GLY A C 1
ATOM 506 O O . GLY A 1 72 ? -10.951 5.177 -11.915 1.00 92.88 72 GLY A O 1
ATOM 507 N N . GLY A 1 73 ? -11.324 3.250 -13.012 1.00 92.38 73 GLY A N 1
ATOM 508 C CA . GLY A 1 73 ? -12.347 2.746 -12.100 1.00 92.38 73 GLY A CA 1
ATOM 509 C C . GLY A 1 73 ? -11.839 2.507 -10.676 1.00 92.38 73 GLY A C 1
ATOM 510 O O . GLY A 1 73 ? -12.488 2.933 -9.723 1.00 92.38 73 GLY A O 1
ATOM 511 N N . LEU A 1 74 ? -10.658 1.904 -10.508 1.00 90.94 74 LEU A N 1
ATOM 512 C CA . LEU A 1 74 ? -10.020 1.719 -9.196 1.00 90.94 74 LEU A CA 1
ATOM 513 C C . LEU A 1 74 ? -9.736 3.049 -8.490 1.00 90.94 74 LEU A C 1
ATOM 515 O O . LEU A 1 74 ? -9.976 3.159 -7.288 1.00 90.94 74 LEU A O 1
ATOM 519 N N . LEU A 1 75 ? -9.264 4.064 -9.220 1.00 93.94 75 LEU A N 1
ATOM 520 C CA . LEU A 1 75 ? -9.018 5.397 -8.668 1.00 93.94 75 LEU A CA 1
ATOM 521 C C . LEU A 1 75 ? -10.320 6.073 -8.233 1.00 93.94 75 LEU A C 1
ATOM 523 O O . LEU A 1 75 ? -10.399 6.577 -7.114 1.00 93.94 75 LEU A O 1
ATOM 527 N N . VAL A 1 76 ? -11.348 6.053 -9.085 1.00 96.06 76 VAL A N 1
ATOM 528 C CA . VAL A 1 76 ? -12.659 6.649 -8.784 1.00 96.06 76 VAL A CA 1
ATOM 529 C C . VAL A 1 76 ? -13.305 5.959 -7.582 1.00 96.06 76 VAL A C 1
ATOM 531 O O . VAL A 1 76 ? -13.702 6.632 -6.628 1.00 96.06 76 VAL A O 1
ATOM 534 N N . LEU A 1 77 ? -13.354 4.623 -7.586 1.00 93.94 77 LEU A N 1
ATOM 535 C CA . LEU A 1 77 ? -13.873 3.832 -6.472 1.00 93.94 77 LEU A CA 1
ATOM 536 C C . LEU A 1 77 ? -13.078 4.108 -5.194 1.00 93.94 77 LEU A C 1
ATOM 538 O O . LEU A 1 77 ? -13.656 4.377 -4.143 1.00 93.94 77 LEU A O 1
ATOM 542 N N . GLY A 1 78 ? -11.750 4.081 -5.288 1.00 92.69 78 GLY A N 1
ATOM 543 C CA . GLY A 1 78 ? -10.860 4.258 -4.154 1.00 92.69 78 GLY A CA 1
ATOM 544 C C . GLY A 1 78 ? -10.995 5.627 -3.492 1.00 92.69 78 GLY A C 1
ATOM 545 O O . GLY A 1 78 ? -11.157 5.720 -2.271 1.00 92.69 78 GLY A O 1
ATOM 546 N N . LEU A 1 79 ? -11.002 6.699 -4.288 1.00 95.25 79 LEU A N 1
ATOM 547 C CA . LEU A 1 79 ? -11.218 8.060 -3.798 1.00 95.25 79 LEU A CA 1
ATOM 548 C C . LEU A 1 79 ? -12.616 8.221 -3.193 1.00 95.25 79 LEU A C 1
ATOM 550 O O . LEU A 1 79 ? -12.744 8.755 -2.089 1.00 95.25 79 LEU A O 1
ATOM 554 N N . GLY A 1 80 ? -13.648 7.702 -3.866 1.00 95.31 80 GLY A N 1
ATOM 555 C CA . GLY A 1 80 ? -15.029 7.746 -3.387 1.00 95.31 80 GLY A CA 1
ATOM 556 C C . GLY A 1 80 ? -15.206 7.056 -2.033 1.00 95.31 80 GLY A C 1
ATOM 557 O O . GLY A 1 80 ? -15.764 7.646 -1.107 1.00 95.31 80 GLY A O 1
ATOM 558 N N . LEU A 1 81 ? -14.671 5.841 -1.877 1.00 92.50 81 LEU A N 1
ATOM 559 C CA . LEU A 1 81 ? -14.712 5.099 -0.614 1.00 92.50 81 LEU A CA 1
ATOM 560 C C . LEU A 1 81 ? -13.928 5.813 0.495 1.00 92.50 81 LEU A C 1
ATOM 562 O O . LEU A 1 81 ? -14.403 5.893 1.628 1.00 92.50 81 LEU A O 1
ATOM 566 N N . THR A 1 82 ? -12.760 6.381 0.186 1.00 90.81 82 THR A N 1
ATOM 567 C CA . THR A 1 82 ? -11.949 7.097 1.185 1.00 90.81 82 THR A CA 1
ATOM 568 C C . THR A 1 82 ? -12.664 8.345 1.700 1.00 90.81 82 THR A C 1
ATOM 570 O O . THR A 1 82 ? -12.794 8.533 2.913 1.00 90.81 82 THR A O 1
ATOM 573 N N . LEU A 1 83 ? -13.222 9.152 0.792 1.00 95.12 83 LEU A N 1
ATOM 574 C CA . LEU A 1 83 ? -14.007 10.338 1.138 1.00 95.12 83 LEU A CA 1
ATOM 575 C C . LEU A 1 83 ? -15.282 9.975 1.907 1.00 95.12 83 LEU A C 1
ATOM 577 O O . LEU A 1 83 ? -15.594 10.607 2.919 1.00 95.12 83 LEU A O 1
ATOM 581 N N . TRP A 1 84 ? -15.990 8.922 1.488 1.00 94.25 84 TRP A N 1
ATOM 582 C CA . TRP A 1 84 ? -17.157 8.411 2.209 1.00 94.25 84 TRP A CA 1
ATOM 583 C C . TRP A 1 84 ? -16.783 7.993 3.634 1.00 94.25 84 TRP A C 1
ATOM 585 O O . TRP A 1 84 ? -17.467 8.351 4.600 1.00 94.25 84 TRP A O 1
ATOM 595 N N . GLY A 1 85 ? -15.704 7.222 3.784 1.00 89.75 85 GLY A N 1
ATOM 596 C CA . GLY A 1 85 ? -15.218 6.747 5.075 1.00 89.75 85 GLY A CA 1
ATOM 597 C C . GLY A 1 85 ? -14.895 7.899 6.027 1.00 89.75 85 GLY A C 1
ATOM 598 O O . GLY A 1 85 ? -15.351 7.882 7.175 1.00 89.75 85 GLY A O 1
ATOM 599 N N . ALA A 1 86 ? -14.199 8.928 5.531 1.00 90.38 86 ALA A N 1
ATOM 600 C CA . ALA A 1 86 ? -13.898 10.150 6.276 1.00 90.38 86 ALA A CA 1
ATOM 601 C C . ALA A 1 86 ? -15.174 10.922 6.663 1.00 90.38 86 ALA A C 1
ATOM 603 O O . ALA A 1 86 ? -15.349 11.302 7.825 1.00 90.38 86 ALA A O 1
ATOM 604 N N . ALA A 1 87 ? -16.127 11.071 5.736 1.00 91.50 87 ALA A N 1
ATOM 605 C CA . ALA A 1 87 ? -17.400 11.745 5.992 1.00 91.50 87 ALA A CA 1
ATOM 606 C C . ALA A 1 87 ? -18.236 11.044 7.080 1.00 91.50 87 ALA A C 1
ATOM 608 O O . ALA A 1 87 ? -18.906 11.711 7.871 1.00 91.50 87 ALA A O 1
ATOM 609 N N . ARG A 1 88 ? -18.158 9.708 7.178 1.00 89.75 88 ARG A N 1
ATOM 610 C CA . ARG A 1 88 ? -18.819 8.899 8.222 1.00 89.75 88 ARG A CA 1
ATOM 611 C C . ARG A 1 88 ? -17.972 8.684 9.484 1.00 89.75 88 ARG A C 1
ATOM 613 O O . ARG A 1 88 ? -18.322 7.863 10.339 1.00 89.75 88 ARG A O 1
ATOM 620 N N . GLY A 1 89 ? -16.854 9.392 9.621 1.00 80.19 89 GLY A N 1
ATOM 621 C CA . GLY A 1 89 ? -15.857 9.141 10.657 1.00 80.19 89 GLY A CA 1
ATOM 622 C C . GLY A 1 89 ? -16.227 9.544 12.090 1.00 80.19 89 GLY A C 1
ATOM 623 O O . GLY A 1 89 ? -15.538 9.115 13.017 1.00 80.19 89 GLY A O 1
ATOM 624 N N . GLY A 1 90 ? -17.302 10.315 12.294 1.00 77.19 90 GLY A N 1
ATOM 625 C CA . GLY A 1 90 ? -17.777 10.749 13.616 1.00 77.19 90 GLY A CA 1
ATOM 626 C C . GLY A 1 90 ? -18.207 12.221 13.661 1.00 77.19 90 GLY A C 1
ATOM 627 O O . GLY A 1 90 ? -18.586 12.797 12.641 1.00 77.19 90 GLY A O 1
ATOM 628 N N . ARG A 1 91 ? -18.155 12.834 14.851 1.00 83.25 91 ARG A N 1
ATOM 629 C CA . ARG A 1 91 ? -18.369 14.274 15.103 1.00 83.25 91 ARG A CA 1
ATOM 630 C C . ARG A 1 91 ? -17.146 14.860 15.830 1.00 83.25 91 ARG A C 1
ATOM 632 O O . ARG A 1 91 ? -16.395 14.110 16.449 1.00 83.25 91 ARG A O 1
ATOM 639 N N . GLY A 1 92 ? -16.959 16.179 15.752 1.00 88.19 92 GLY A N 1
ATOM 640 C CA . GLY A 1 92 ? -15.900 16.911 16.464 1.00 88.19 92 GLY A CA 1
ATOM 641 C C . GLY A 1 92 ? -14.665 17.273 15.619 1.00 88.19 92 GLY A C 1
ATOM 642 O O . GLY A 1 92 ? -14.609 16.948 14.430 1.00 88.19 92 GLY A O 1
ATOM 643 N N . PRO A 1 93 ? -13.657 17.930 16.225 1.00 83.31 93 PRO A N 1
ATOM 644 C CA . PRO A 1 93 ? -12.508 18.514 15.518 1.00 83.31 93 PRO A CA 1
ATOM 645 C C . PRO A 1 93 ? -11.643 17.471 14.797 1.00 83.31 93 PRO A C 1
ATOM 647 O O . PRO A 1 93 ? -11.152 17.723 13.700 1.00 83.31 93 PRO A O 1
ATOM 650 N N . ALA A 1 94 ? -11.542 16.253 15.341 1.00 80.31 94 ALA A N 1
ATOM 651 C CA . ALA A 1 94 ? -10.832 15.148 14.694 1.00 80.31 94 ALA A CA 1
ATOM 652 C C . ALA A 1 94 ? -11.440 14.761 13.330 1.00 80.31 94 ALA A C 1
ATOM 654 O O . ALA A 1 94 ? -10.713 14.369 12.420 1.00 80.31 94 ALA A O 1
ATOM 655 N N . ARG A 1 95 ? -12.765 14.907 13.161 1.00 87.31 95 ARG A N 1
ATOM 656 C CA . ARG A 1 95 ? -13.433 14.678 11.870 1.00 87.31 95 ARG A CA 1
ATOM 657 C C . ARG A 1 95 ? -13.030 15.745 10.859 1.00 87.31 95 ARG A C 1
ATOM 659 O O . ARG A 1 95 ? -12.757 15.407 9.716 1.00 87.31 95 ARG A O 1
ATOM 666 N N . VAL A 1 96 ? -12.996 17.010 11.278 1.00 88.69 96 VAL A N 1
ATOM 667 C CA . VAL A 1 96 ? -12.617 18.129 10.405 1.00 88.69 96 VAL A CA 1
ATOM 668 C C . VAL A 1 96 ? -11.178 17.948 9.931 1.00 88.69 96 VAL A C 1
ATOM 670 O O . VAL A 1 96 ? -10.941 17.959 8.729 1.00 88.69 96 VAL A O 1
ATOM 673 N N . ALA A 1 97 ? -10.248 17.658 10.847 1.00 87.44 97 ALA A N 1
ATOM 674 C CA . ALA A 1 97 ? -8.856 17.374 10.501 1.00 87.44 97 ALA A CA 1
ATOM 675 C C . ALA A 1 97 ? -8.731 16.184 9.531 1.00 87.44 97 ALA A C 1
ATOM 677 O O . ALA A 1 97 ? -8.117 16.311 8.475 1.00 87.44 97 ALA A O 1
ATOM 678 N N . SER A 1 98 ? -9.378 15.052 9.840 1.00 88.00 98 SER A N 1
ATOM 679 C CA . SER A 1 98 ? -9.419 13.874 8.960 1.00 88.00 98 SER A CA 1
ATOM 680 C C . SER A 1 98 ? -9.941 14.221 7.563 1.00 88.00 98 SER A C 1
ATOM 682 O O . SER A 1 98 ? -9.334 13.841 6.563 1.00 88.00 98 SER A O 1
ATOM 684 N N . MET A 1 99 ? -11.037 14.977 7.481 1.00 92.38 99 MET A N 1
ATOM 685 C CA . MET A 1 99 ? -11.685 15.330 6.222 1.00 92.38 99 MET A CA 1
ATOM 686 C C . MET A 1 99 ? -10.846 16.308 5.398 1.00 92.38 99 MET A C 1
ATOM 688 O O . MET A 1 99 ? -10.692 16.081 4.205 1.00 92.38 99 MET A O 1
ATOM 692 N N . LEU A 1 100 ? -10.240 17.326 6.017 1.00 92.69 100 LEU A N 1
ATOM 693 C CA . LEU A 1 100 ? -9.336 18.261 5.338 1.00 92.69 100 LEU A CA 1
ATOM 694 C C . LEU A 1 100 ? -8.121 17.540 4.748 1.00 92.69 100 LEU A C 1
ATOM 696 O O . LEU A 1 100 ? -7.817 17.707 3.569 1.00 92.69 100 LEU A O 1
ATOM 700 N N . VAL A 1 101 ? -7.470 16.685 5.541 1.00 91.62 101 VAL A N 1
ATOM 701 C CA . VAL A 1 101 ? -6.308 15.905 5.095 1.00 91.62 101 VAL A CA 1
ATOM 702 C C . VAL A 1 101 ? -6.701 14.927 3.976 1.00 91.62 101 VAL A C 1
ATOM 704 O O . VAL A 1 101 ? -5.979 14.789 2.989 1.00 91.62 101 VAL A O 1
ATOM 707 N N . THR A 1 102 ? -7.879 14.301 4.076 1.00 92.62 102 THR A N 1
ATOM 708 C CA . THR A 1 102 ? -8.399 13.398 3.035 1.00 92.62 102 THR A CA 1
ATOM 709 C C . THR A 1 102 ? -8.742 14.152 1.746 1.00 92.62 102 THR A C 1
ATOM 711 O O . THR A 1 102 ? -8.397 13.690 0.663 1.00 92.62 102 THR A O 1
ATOM 714 N N . ILE A 1 103 ? -9.385 15.320 1.831 1.00 95.25 103 ILE A N 1
ATOM 715 C CA . ILE A 1 103 ? -9.719 16.152 0.663 1.00 95.25 103 ILE A CA 1
ATOM 716 C C . ILE A 1 103 ? -8.445 16.635 -0.024 1.00 95.25 103 ILE A C 1
ATOM 718 O O . ILE A 1 103 ? -8.357 16.556 -1.246 1.00 95.25 103 ILE A O 1
ATOM 722 N N . LEU A 1 104 ? -7.440 17.070 0.742 1.00 94.31 104 LEU A N 1
ATOM 723 C CA . LEU A 1 104 ? -6.141 17.455 0.196 1.00 94.31 104 LEU A CA 1
ATOM 724 C C . LEU A 1 104 ? -5.492 16.288 -0.559 1.00 94.31 104 LEU A C 1
ATOM 726 O O . LEU A 1 104 ? -5.082 16.450 -1.707 1.00 94.31 104 LEU A O 1
ATOM 730 N N . GLY A 1 105 ? -5.454 15.099 0.050 1.00 92.50 105 GLY A N 1
ATOM 731 C CA . GLY A 1 105 ? -4.928 13.897 -0.597 1.00 92.50 105 GLY A CA 1
ATOM 732 C C . GLY A 1 105 ? -5.680 13.529 -1.877 1.00 92.50 105 GLY A C 1
ATOM 733 O O . GLY A 1 105 ? -5.062 13.257 -2.908 1.00 92.50 105 GLY A O 1
ATOM 734 N N . ALA A 1 106 ? -7.013 13.598 -1.839 1.00 94.25 106 ALA A N 1
ATOM 735 C CA . ALA A 1 106 ? -7.867 13.336 -2.990 1.00 94.25 106 ALA A CA 1
ATOM 736 C C . ALA A 1 106 ? -7.655 14.363 -4.108 1.00 94.25 106 ALA A C 1
ATOM 738 O O . ALA A 1 106 ? -7.577 13.973 -5.267 1.00 94.25 106 ALA A O 1
ATOM 739 N N . ALA A 1 107 ? -7.509 15.648 -3.778 1.00 94.00 107 ALA A N 1
ATOM 740 C CA . ALA A 1 107 ? -7.259 16.711 -4.746 1.00 94.00 107 ALA A CA 1
ATOM 741 C C . ALA A 1 107 ? -5.894 16.549 -5.433 1.00 94.00 107 ALA A C 1
ATOM 743 O O . ALA A 1 107 ? -5.802 16.683 -6.653 1.00 94.00 107 ALA A O 1
ATOM 744 N N . LEU A 1 108 ? -4.847 16.197 -4.677 1.00 92.62 108 LEU A N 1
ATOM 745 C CA . LEU A 1 108 ? -3.522 15.908 -5.233 1.00 92.62 108 LEU A CA 1
ATOM 746 C C . LEU A 1 108 ? -3.566 14.707 -6.187 1.00 92.62 108 LEU A C 1
ATOM 748 O O . LEU A 1 108 ? -3.041 14.782 -7.297 1.00 92.62 108 LEU A O 1
ATOM 752 N N . ILE A 1 109 ? -4.240 13.621 -5.797 1.00 91.69 109 ILE A N 1
ATOM 753 C CA . ILE A 1 109 ? -4.390 12.448 -6.667 1.00 91.69 109 ILE A CA 1
ATOM 754 C C . ILE A 1 109 ? -5.249 12.781 -7.886 1.00 91.69 109 ILE A C 1
ATOM 756 O O . ILE A 1 109 ? -4.852 12.456 -8.997 1.00 91.69 109 ILE A O 1
ATOM 760 N N . ALA A 1 110 ? -6.381 13.467 -7.726 1.00 92.38 110 ALA A N 1
ATOM 761 C CA . ALA A 1 110 ? -7.260 13.834 -8.833 1.00 92.38 110 ALA A CA 1
ATOM 762 C C . ALA A 1 110 ? -6.561 14.749 -9.848 1.00 92.38 110 ALA A C 1
ATOM 764 O O . ALA A 1 110 ? -6.711 14.550 -11.049 1.00 92.38 110 ALA A O 1
ATOM 765 N N . ARG A 1 111 ? -5.734 15.698 -9.395 1.00 92.00 111 ARG A N 1
ATOM 766 C CA . ARG A 1 111 ? -4.961 16.576 -10.286 1.00 92.00 111 ARG A CA 1
ATOM 767 C C . ARG A 1 111 ? -4.011 15.796 -11.197 1.00 92.00 111 ARG A C 1
ATOM 769 O O . ARG A 1 111 ? -3.853 16.161 -12.357 1.00 92.00 111 ARG A O 1
ATOM 776 N N . HIS A 1 112 ? -3.366 14.753 -10.678 1.00 86.81 112 HIS A N 1
ATOM 777 C CA . HIS A 1 112 ? -2.295 14.051 -11.394 1.00 86.81 112 HIS A CA 1
ATOM 778 C C . HIS A 1 112 ? -2.726 12.732 -12.031 1.00 86.81 112 HIS A C 1
ATOM 780 O O . HIS A 1 112 ? -2.224 12.381 -13.090 1.00 86.81 112 HIS A O 1
ATOM 786 N N . ALA A 1 113 ? -3.665 12.017 -11.421 1.00 87.31 113 ALA A N 1
ATOM 787 C CA . ALA A 1 113 ? -4.221 10.768 -11.928 1.00 87.31 113 ALA A CA 1
ATOM 788 C C . ALA A 1 113 ? -5.586 10.956 -12.611 1.00 87.31 113 ALA A C 1
ATOM 790 O O . ALA A 1 113 ? -6.069 10.040 -13.273 1.00 87.31 113 ALA A O 1
ATOM 791 N N . GLY A 1 114 ? -6.199 12.143 -12.522 1.00 88.12 114 GLY A N 1
ATOM 792 C CA . GLY A 1 114 ? -7.448 12.459 -13.223 1.00 88.12 114 GLY A CA 1
ATOM 793 C C . GLY A 1 114 ? -7.314 12.377 -14.740 1.00 88.12 114 GLY A C 1
ATOM 794 O O . GLY A 1 114 ? -8.267 11.997 -15.410 1.00 88.12 114 GLY A O 1
ATOM 795 N N . VAL A 1 115 ? -6.114 12.608 -15.284 1.00 90.94 115 VAL A N 1
ATOM 796 C CA . VAL A 1 115 ? -5.821 12.398 -16.712 1.00 90.94 115 VAL A CA 1
ATOM 797 C C . VAL A 1 115 ? -6.074 10.954 -17.153 1.00 90.94 115 VAL A C 1
ATOM 799 O O . VAL A 1 115 ? -6.530 10.738 -18.270 1.00 90.94 115 VAL A O 1
ATOM 802 N N . LEU A 1 116 ? -5.861 9.968 -16.272 1.00 88.94 116 LEU A N 1
ATOM 803 C CA . LEU A 1 116 ? -6.146 8.562 -16.561 1.00 88.94 116 LEU A CA 1
ATOM 804 C C . LEU A 1 116 ? -7.659 8.310 -16.636 1.00 88.94 116 LEU A C 1
ATOM 806 O O . LEU A 1 116 ? -8.123 7.592 -17.517 1.00 88.94 116 LEU A O 1
ATOM 810 N N . VAL A 1 117 ? -8.434 8.946 -15.750 1.00 93.50 117 VAL A N 1
ATOM 811 C CA . VAL A 1 117 ? -9.908 8.879 -15.742 1.00 93.50 117 VAL A CA 1
ATOM 812 C C . VAL A 1 117 ? -10.497 9.570 -16.974 1.00 93.50 117 VAL A C 1
ATOM 814 O O . VAL A 1 117 ? -11.421 9.044 -17.591 1.00 93.50 117 VAL A O 1
ATOM 817 N N . LEU A 1 118 ? -9.944 10.722 -17.361 1.00 94.75 118 LEU A N 1
ATOM 818 C CA . LEU A 1 118 ? -10.342 11.441 -18.571 1.00 94.75 118 LEU A CA 1
ATOM 819 C C . LEU A 1 118 ? -10.026 10.623 -19.827 1.00 94.75 118 LEU A C 1
ATOM 821 O O . LEU A 1 118 ? -10.901 10.447 -20.669 1.00 94.75 118 LEU A O 1
ATOM 825 N N . ALA A 1 119 ? -8.822 10.052 -19.916 1.00 92.38 119 ALA A N 1
ATOM 826 C CA . ALA A 1 119 ? -8.404 9.227 -21.047 1.00 92.38 119 ALA A CA 1
ATOM 827 C C . ALA A 1 119 ? -9.174 7.902 -21.162 1.00 92.38 119 ALA A C 1
ATOM 829 O O . ALA A 1 119 ? -9.344 7.394 -22.265 1.00 92.38 119 ALA A O 1
ATOM 830 N N . ALA A 1 120 ? -9.639 7.336 -20.045 1.00 91.69 120 ALA A N 1
ATOM 831 C CA . ALA A 1 120 ? -10.518 6.166 -20.036 1.00 91.69 120 ALA A CA 1
ATOM 832 C C . ALA A 1 120 ? -11.955 6.483 -20.494 1.00 91.69 120 ALA A C 1
ATOM 834 O O . ALA A 1 120 ? -12.711 5.574 -20.840 1.00 91.69 120 ALA A O 1
ATOM 835 N N . GLY A 1 121 ? -12.350 7.759 -20.456 1.00 95.56 121 GLY A N 1
ATOM 836 C CA . GLY A 1 121 ? -13.740 8.194 -20.522 1.00 95.56 121 GLY A CA 1
ATOM 837 C C . GLY A 1 121 ? -14.397 8.140 -19.132 1.00 95.56 121 GLY A C 1
ATOM 838 O O . GLY A 1 121 ? -14.588 7.044 -18.595 1.00 95.56 121 GLY A O 1
ATOM 839 N N . PRO A 1 122 ? -14.821 9.281 -18.547 1.00 95.56 122 PRO A N 1
ATOM 840 C CA . PRO A 1 122 ? -15.358 9.334 -17.184 1.00 95.56 122 PRO A CA 1
ATOM 841 C C . PRO A 1 122 ? -16.525 8.374 -16.934 1.00 95.56 122 PRO A C 1
ATOM 843 O O . PRO A 1 122 ? -16.565 7.712 -15.900 1.00 95.56 122 PRO A O 1
ATOM 846 N N . GLY A 1 123 ? -17.443 8.237 -17.898 1.00 96.31 123 GLY A N 1
ATOM 847 C CA . GLY A 1 123 ? -18.568 7.303 -17.801 1.00 96.31 123 GLY A CA 1
ATOM 848 C C . GLY A 1 123 ? -18.132 5.836 -17.731 1.00 96.31 123 GLY A C 1
ATOM 849 O O . GLY A 1 123 ? -18.677 5.070 -16.940 1.00 96.31 123 GLY A O 1
ATOM 850 N N . ARG A 1 124 ? -17.097 5.448 -18.490 1.00 96.25 124 ARG A N 1
ATOM 851 C CA . ARG A 1 124 ? -16.550 4.079 -18.483 1.00 96.25 124 ARG A CA 1
ATOM 852 C C . ARG A 1 124 ? -15.794 3.793 -17.191 1.00 96.25 124 ARG A C 1
ATOM 854 O O . ARG A 1 124 ? -15.976 2.730 -16.607 1.00 96.25 124 ARG A O 1
ATOM 861 N N . ALA A 1 125 ? -15.004 4.753 -16.711 1.00 93.31 125 ALA A N 1
ATOM 862 C CA . ALA A 1 125 ? -14.337 4.653 -15.416 1.00 93.31 125 ALA A CA 1
ATOM 863 C C . ALA A 1 125 ? -15.353 4.544 -14.263 1.00 93.31 125 ALA A C 1
ATOM 865 O O . ALA A 1 125 ? -15.185 3.706 -13.382 1.00 93.31 125 ALA A O 1
ATOM 866 N N . LEU A 1 126 ? -16.440 5.326 -14.290 1.00 95.88 126 LEU A N 1
ATOM 867 C CA . LEU A 1 126 ? -17.533 5.229 -13.314 1.00 95.88 126 LEU A CA 1
ATOM 868 C C . LEU A 1 126 ? -18.251 3.876 -13.380 1.00 95.88 126 LEU A C 1
ATOM 870 O O . LEU A 1 126 ? -18.501 3.273 -12.338 1.00 95.88 126 LEU A O 1
ATOM 874 N N . ALA A 1 127 ? -18.540 3.368 -14.581 1.00 93.94 127 ALA A N 1
ATOM 875 C CA . ALA A 1 127 ? -19.136 2.045 -14.757 1.00 93.94 127 ALA A CA 1
ATOM 876 C C . ALA A 1 127 ? -18.219 0.934 -14.215 1.00 93.94 127 ALA A C 1
ATOM 878 O O . ALA A 1 127 ? -18.677 0.065 -13.475 1.00 93.94 127 ALA A O 1
ATOM 879 N N . ALA A 1 128 ? -16.914 1.000 -14.502 1.00 91.69 128 ALA A N 1
ATOM 880 C CA . ALA A 1 128 ? -15.922 0.073 -13.962 1.00 91.69 128 ALA A CA 1
ATOM 881 C C . ALA A 1 128 ? -15.811 0.169 -12.432 1.00 91.69 128 ALA A C 1
ATOM 883 O O . ALA A 1 128 ? -15.787 -0.857 -11.757 1.00 91.69 128 ALA A O 1
ATOM 884 N N . ALA A 1 129 ? -15.810 1.381 -11.868 1.00 93.06 129 ALA A N 1
ATOM 885 C CA . ALA A 1 129 ? -15.853 1.603 -10.423 1.00 93.06 129 ALA A CA 1
ATOM 886 C C . ALA A 1 129 ? -17.106 0.973 -9.790 1.00 93.06 129 ALA A C 1
ATOM 888 O O . ALA A 1 129 ? -17.005 0.309 -8.759 1.00 93.06 129 ALA A O 1
ATOM 889 N N . GLY A 1 130 ? -18.271 1.137 -10.426 1.00 91.81 130 GLY A N 1
ATOM 890 C CA . GLY A 1 130 ? -19.530 0.517 -10.011 1.00 91.81 130 GLY A CA 1
ATOM 891 C C . GLY A 1 130 ? -19.471 -1.010 -10.051 1.00 91.81 130 GLY A C 1
ATOM 892 O O . GLY A 1 130 ? -19.820 -1.656 -9.067 1.00 91.81 130 GLY A O 1
ATOM 893 N N . ALA A 1 131 ? -18.959 -1.588 -11.141 1.00 87.06 131 ALA A N 1
ATOM 894 C CA . ALA A 1 131 ? -18.794 -3.033 -11.290 1.00 87.06 131 ALA A CA 1
ATOM 895 C C . ALA A 1 131 ? -17.825 -3.619 -10.248 1.00 87.06 131 ALA A C 1
ATOM 897 O O . ALA A 1 131 ? -18.151 -4.608 -9.593 1.00 87.06 131 ALA A O 1
ATOM 898 N N . LEU A 1 132 ? -16.669 -2.982 -10.033 1.00 87.12 132 LEU A N 1
ATOM 899 C CA . LEU A 1 132 ? -15.698 -3.378 -9.007 1.00 87.12 132 LEU A CA 1
ATOM 900 C C . LEU A 1 132 ? -16.279 -3.244 -7.593 1.00 87.12 132 LEU A C 1
ATOM 902 O O . LEU A 1 132 ? -16.092 -4.131 -6.760 1.00 87.12 132 LEU A O 1
ATOM 906 N N . GLY A 1 133 ? -17.015 -2.163 -7.325 1.00 84.25 133 GLY A N 1
ATOM 907 C CA . GLY A 1 133 ? -17.698 -1.943 -6.053 1.00 84.25 133 GLY A CA 1
ATOM 908 C C . GLY A 1 133 ? -18.768 -3.001 -5.774 1.00 84.25 133 GLY A C 1
ATOM 909 O O . GLY A 1 133 ? -18.822 -3.535 -4.666 1.00 84.25 133 GLY A O 1
ATOM 910 N N . LEU A 1 134 ? -19.573 -3.354 -6.781 1.00 87.31 134 LEU A N 1
ATOM 911 C CA . LEU A 1 134 ? -20.562 -4.433 -6.704 1.00 87.31 134 LEU A CA 1
ATOM 912 C C . LEU A 1 134 ? -19.896 -5.793 -6.488 1.00 87.31 134 LEU A C 1
ATOM 914 O O . LEU A 1 134 ? -20.309 -6.524 -5.593 1.00 87.31 134 LEU A O 1
ATOM 918 N N . ALA A 1 135 ? -18.839 -6.114 -7.238 1.00 78.75 135 ALA A N 1
ATOM 919 C CA . ALA A 1 135 ? -18.086 -7.355 -7.064 1.00 78.75 135 ALA A CA 1
ATOM 920 C C . ALA A 1 135 ? -17.504 -7.469 -5.644 1.00 78.75 135 ALA A C 1
ATOM 922 O O . ALA A 1 135 ? -17.664 -8.497 -4.984 1.00 78.75 135 ALA A O 1
ATOM 923 N N . GLY A 1 136 ? -16.905 -6.389 -5.132 1.00 74.31 136 GLY A N 1
ATOM 924 C CA . GLY A 1 136 ? -16.424 -6.316 -3.753 1.00 74.31 136 GLY A CA 1
ATOM 925 C C . GLY A 1 136 ? -17.546 -6.489 -2.725 1.00 74.31 136 GLY A C 1
ATOM 926 O O . GLY A 1 136 ? -17.391 -7.235 -1.760 1.00 74.31 136 GLY A O 1
ATOM 927 N N . ALA A 1 137 ? -18.705 -5.861 -2.941 1.00 78.44 137 ALA A N 1
ATOM 928 C CA . ALA A 1 137 ? -19.867 -6.019 -2.070 1.00 78.44 137 ALA A CA 1
ATOM 929 C C . ALA A 1 137 ? -20.393 -7.462 -2.068 1.00 78.44 137 ALA A C 1
ATOM 931 O O . ALA A 1 137 ? -20.667 -8.000 -0.996 1.00 78.44 137 ALA A O 1
ATOM 932 N N . VAL A 1 138 ? -20.488 -8.104 -3.237 1.00 77.12 138 VAL A N 1
ATOM 933 C CA . VAL A 1 138 ? -20.886 -9.513 -3.370 1.00 77.12 138 VAL A CA 1
ATOM 934 C C . VAL A 1 138 ? -19.914 -10.413 -2.616 1.00 77.12 138 VAL A C 1
ATOM 936 O O . VAL A 1 138 ? -20.372 -11.203 -1.800 1.00 77.12 138 VAL A O 1
ATOM 939 N N . LEU A 1 139 ? -18.599 -10.243 -2.794 1.00 72.56 139 LEU A N 1
ATOM 940 C CA . LEU A 1 139 ? -17.577 -11.002 -2.059 1.00 72.56 139 LEU A CA 1
ATOM 941 C C . LEU A 1 139 ? -17.705 -10.844 -0.537 1.00 72.56 139 LEU A C 1
ATOM 943 O O . LEU A 1 139 ? -17.613 -11.817 0.208 1.00 72.56 139 LEU A O 1
ATOM 947 N N . VAL A 1 140 ? -17.962 -9.626 -0.053 1.00 71.06 140 VAL A N 1
ATOM 948 C CA . VAL A 1 140 ? -18.169 -9.379 1.381 1.00 71.06 140 VAL A CA 1
ATOM 949 C C . VAL A 1 140 ? -19.466 -10.026 1.877 1.00 71.06 140 VAL A C 1
ATOM 951 O O . VAL A 1 140 ? -19.499 -10.575 2.981 1.00 71.06 140 VAL A O 1
ATOM 954 N N . MET A 1 141 ? -20.548 -9.970 1.097 1.00 75.94 141 MET A N 1
ATOM 955 C CA . MET A 1 141 ? -21.830 -10.584 1.454 1.00 75.94 141 MET A CA 1
ATOM 956 C C . MET A 1 141 ? -21.747 -12.111 1.467 1.00 75.94 141 MET A C 1
ATOM 958 O O . MET A 1 141 ? -22.200 -12.726 2.432 1.00 75.94 141 MET A O 1
ATOM 962 N N . THR A 1 142 ? -21.130 -12.722 0.455 1.00 71.94 142 THR A N 1
ATOM 963 C CA . THR A 1 142 ? -20.928 -14.175 0.388 1.00 71.94 142 THR A CA 1
ATOM 964 C C . THR A 1 142 ? -19.990 -14.643 1.491 1.00 71.94 142 THR A C 1
ATOM 966 O O . THR A 1 142 ? -20.302 -15.619 2.168 1.00 71.94 142 THR A O 1
ATOM 969 N N . GLY A 1 143 ? -18.915 -13.901 1.771 1.00 68.62 143 GLY A N 1
ATOM 970 C CA . GLY A 1 143 ? -18.024 -14.182 2.895 1.00 68.62 143 GLY A CA 1
ATOM 971 C C . GLY A 1 143 ? -18.733 -14.113 4.247 1.00 68.62 143 GLY A C 1
ATOM 972 O O . GLY A 1 143 ? -18.544 -14.980 5.100 1.00 68.62 143 GLY A O 1
ATOM 973 N N . ARG A 1 144 ? -19.632 -13.141 4.436 1.00 73.12 144 ARG A N 1
ATOM 974 C CA . ARG A 1 144 ? -20.475 -13.049 5.637 1.00 73.12 144 ARG A CA 1
ATOM 975 C C . ARG A 1 144 ? -21.486 -14.182 5.750 1.00 73.12 144 ARG A C 1
ATOM 977 O O . ARG A 1 144 ? -21.668 -14.700 6.849 1.00 73.12 144 ARG A O 1
ATOM 984 N N . ALA A 1 145 ? -22.127 -14.559 4.648 1.00 75.62 145 ALA A N 1
ATOM 985 C CA . ALA A 1 145 ? -23.058 -15.681 4.610 1.00 75.62 145 ALA A CA 1
ATOM 986 C C . ALA A 1 145 ? -22.334 -17.000 4.926 1.00 75.62 145 ALA A C 1
ATOM 988 O O . ALA A 1 145 ? -22.781 -17.754 5.787 1.00 75.62 145 ALA A O 1
ATOM 989 N N . ALA A 1 146 ? -21.160 -17.226 4.331 1.00 71.12 146 ALA A N 1
ATOM 990 C CA . ALA A 1 146 ? -20.305 -18.373 4.624 1.00 71.12 146 ALA A CA 1
ATOM 991 C C . ALA A 1 146 ? -19.845 -18.384 6.092 1.00 71.12 146 ALA A C 1
ATOM 993 O O . ALA A 1 146 ? -19.913 -19.415 6.754 1.00 71.12 146 ALA A O 1
ATOM 994 N N . ALA A 1 147 ? -19.458 -17.234 6.652 1.00 65.25 147 ALA A N 1
ATOM 995 C CA . ALA A 1 147 ? -19.084 -17.115 8.064 1.00 65.25 147 ALA A CA 1
ATOM 996 C C . ALA A 1 147 ? -20.269 -17.280 9.040 1.00 65.25 147 ALA A C 1
ATOM 998 O O . ALA A 1 147 ? -20.055 -17.507 10.235 1.00 65.25 147 ALA A O 1
ATOM 999 N N . ALA A 1 148 ? -21.513 -17.156 8.565 1.00 73.25 148 ALA A N 1
ATOM 1000 C CA . ALA A 1 148 ? -22.712 -17.407 9.358 1.00 73.25 148 ALA A CA 1
ATOM 1001 C C . ALA A 1 148 ? -23.029 -18.907 9.498 1.00 73.25 148 ALA A C 1
ATOM 1003 O O . ALA A 1 148 ? -23.712 -19.281 10.454 1.00 73.25 148 ALA A O 1
ATOM 1004 N N . PHE A 1 149 ? -22.492 -19.770 8.624 1.00 79.69 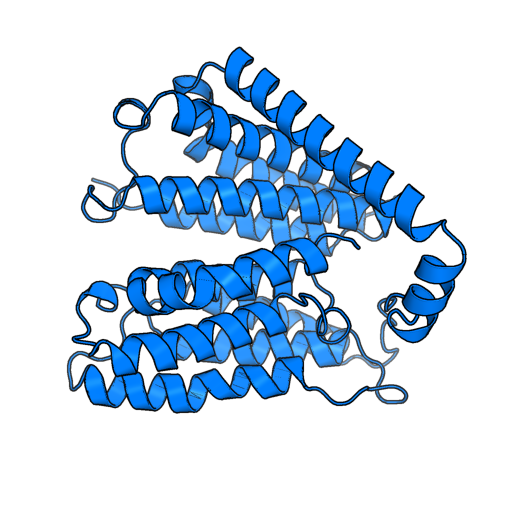149 PHE A N 1
ATOM 1005 C CA . PHE A 1 149 ? -22.620 -21.220 8.770 1.00 79.69 149 PHE A CA 1
ATOM 1006 C C . PHE A 1 149 ? -21.931 -21.699 10.057 1.00 79.69 149 PHE A C 1
ATOM 1008 O O . PHE A 1 149 ? -20.754 -21.427 10.295 1.00 79.69 149 PHE A O 1
ATOM 1015 N N . GLY A 1 150 ? -22.669 -22.438 10.894 1.00 74.69 150 GLY A N 1
ATOM 1016 C CA . GLY A 1 150 ? -22.244 -22.927 12.215 1.00 74.69 150 GLY A CA 1
ATOM 1017 C C . GLY A 1 150 ? -20.815 -23.493 12.304 1.00 74.69 150 GLY A C 1
ATOM 1018 O O . GLY A 1 150 ? -20.063 -23.038 13.172 1.00 74.69 150 GLY A O 1
ATOM 1019 N N . PRO A 1 151 ? -20.388 -24.414 11.417 1.00 75.94 151 PRO A N 1
ATOM 1020 C CA . PRO A 1 151 ? -19.031 -24.966 11.461 1.00 75.94 151 PRO A CA 1
ATOM 1021 C C . PRO A 1 151 ? -17.959 -23.931 11.090 1.00 75.94 151 PRO A C 1
ATOM 1023 O O . PRO A 1 151 ? -16.944 -23.827 11.779 1.00 75.94 151 PRO A O 1
ATOM 1026 N N . ALA A 1 152 ? -18.209 -23.094 10.078 1.00 60.31 152 ALA A N 1
ATOM 1027 C CA . ALA A 1 152 ? -17.311 -22.005 9.701 1.00 60.31 152 ALA A CA 1
ATOM 1028 C C . ALA A 1 152 ? -17.200 -20.962 10.817 1.00 60.31 152 ALA A C 1
ATOM 1030 O O . ALA A 1 152 ? -16.116 -20.457 11.074 1.00 60.31 152 ALA A O 1
ATOM 1031 N N . ARG A 1 153 ? -18.289 -20.692 11.548 1.00 62.81 153 ARG A N 1
ATOM 1032 C CA . ARG A 1 153 ? -18.310 -19.779 12.697 1.00 62.81 153 ARG A CA 1
ATOM 1033 C C . ARG A 1 153 ? -17.556 -20.335 13.905 1.00 62.81 153 ARG A C 1
ATOM 1035 O O . ARG A 1 153 ? -16.901 -19.569 14.608 1.00 62.81 153 ARG A O 1
ATOM 1042 N N . ALA A 1 154 ? -17.644 -21.639 14.162 1.00 69.75 154 ALA A N 1
ATOM 1043 C CA . ALA A 1 154 ? -16.902 -22.302 15.235 1.00 69.75 154 ALA A CA 1
ATOM 1044 C C . ALA A 1 154 ? -15.395 -22.315 14.940 1.00 69.75 154 ALA A C 1
ATOM 1046 O O . ALA A 1 154 ? -14.592 -21.941 15.797 1.00 69.75 154 ALA A O 1
ATOM 1047 N N . LEU A 1 155 ? -15.026 -22.641 13.699 1.00 66.56 155 LEU A N 1
ATOM 1048 C CA . LEU A 1 155 ? -13.655 -22.543 13.207 1.00 66.56 155 LEU A CA 1
ATOM 1049 C C . LEU A 1 155 ? -13.167 -21.087 13.244 1.00 66.56 155 LEU A C 1
ATOM 1051 O O . LEU A 1 155 ? -12.089 -20.797 13.755 1.00 66.56 155 LEU A O 1
ATOM 1055 N N . ALA A 1 156 ? -14.012 -20.150 12.815 1.00 57.66 156 ALA A N 1
ATOM 1056 C CA . ALA A 1 156 ? -13.725 -18.729 12.829 1.00 57.66 156 ALA A CA 1
ATOM 1057 C C . ALA A 1 156 ? -13.545 -18.178 14.244 1.00 57.66 156 ALA A C 1
ATOM 1059 O O . ALA A 1 156 ? -12.692 -17.336 14.438 1.00 57.66 156 ALA A O 1
ATOM 1060 N N . ARG A 1 157 ? -14.276 -18.632 15.263 1.00 63.81 157 ARG A N 1
ATOM 1061 C CA . ARG A 1 157 ? -14.022 -18.181 16.646 1.00 63.81 157 ARG A CA 1
ATOM 1062 C C . ARG A 1 157 ? -12.749 -18.788 17.233 1.00 63.81 157 ARG A C 1
ATOM 1064 O O . ARG A 1 157 ? -12.077 -18.117 18.009 1.00 63.81 157 ARG A O 1
ATOM 1071 N N . ARG A 1 158 ? -12.404 -20.024 16.851 1.00 63.78 158 ARG A N 1
ATOM 1072 C CA . ARG A 1 158 ? -11.151 -20.681 17.265 1.00 63.78 158 ARG A CA 1
ATOM 1073 C C . ARG A 1 158 ? -9.920 -20.034 16.625 1.00 63.78 158 ARG A C 1
ATOM 1075 O O . ARG A 1 158 ? -8.901 -19.891 17.288 1.00 63.78 158 ARG A O 1
ATOM 1082 N N . ILE A 1 159 ? -10.025 -19.606 15.367 1.00 55.66 159 ILE A N 1
ATOM 1083 C CA . ILE A 1 159 ? -8.924 -18.988 14.606 1.00 55.66 159 ILE A CA 1
ATOM 1084 C C . ILE A 1 159 ? -8.928 -17.453 14.751 1.00 55.66 159 ILE A C 1
ATOM 1086 O O . ILE A 1 159 ? -7.882 -16.802 14.842 1.00 55.66 159 ILE A O 1
ATOM 1090 N N . PHE A 1 160 ? -10.110 -16.837 14.801 1.00 53.44 160 PHE A N 1
ATOM 1091 C CA . PHE A 1 160 ? -10.320 -15.392 14.845 1.00 53.44 160 PHE A CA 1
ATOM 1092 C C . PHE A 1 160 ? -10.850 -14.918 16.221 1.00 53.44 160 PHE A C 1
ATOM 1094 O O . PHE A 1 160 ? -12.032 -14.635 16.386 1.00 53.44 160 PHE A O 1
ATOM 1101 N N . THR A 1 161 ? -9.960 -14.748 17.208 1.00 52.91 161 THR A N 1
ATOM 1102 C CA . THR A 1 161 ? -10.212 -13.929 18.415 1.00 52.91 161 THR A CA 1
ATOM 1103 C C . THR A 1 161 ? -10.533 -12.451 18.104 1.00 52.91 161 THR A C 1
ATOM 1105 O O . THR A 1 161 ? -10.292 -11.957 16.995 1.00 52.91 161 THR A O 1
ATOM 1108 N N . GLU A 1 162 ? -11.134 -11.749 19.067 1.00 51.12 162 GLU A N 1
ATOM 1109 C CA . GLU A 1 162 ? -11.725 -10.414 18.901 1.00 51.12 162 GLU A CA 1
ATOM 1110 C C . GLU A 1 162 ? -10.811 -9.387 18.190 1.00 51.12 162 GLU A C 1
ATOM 1112 O O . GLU A 1 162 ? -9.586 -9.413 18.345 1.00 51.12 162 GLU A O 1
ATOM 1117 N N . PRO A 1 163 ? -11.385 -8.478 17.374 1.00 53.75 163 PRO A N 1
ATOM 1118 C CA . PRO A 1 163 ? -10.627 -7.419 16.722 1.00 53.75 163 PRO A CA 1
ATOM 1119 C C . PRO A 1 163 ? -10.032 -6.477 17.768 1.00 53.75 163 PRO A C 1
ATOM 1121 O O . PRO A 1 163 ? -10.742 -5.992 18.651 1.00 53.75 163 PRO A O 1
ATOM 1124 N N . LEU A 1 164 ? -8.738 -6.182 17.631 1.00 53.69 164 LEU A N 1
ATOM 1125 C CA . LEU A 1 164 ? -8.060 -5.238 18.508 1.00 53.69 164 LEU A CA 1
ATOM 1126 C C . LEU A 1 164 ? -8.723 -3.875 18.410 1.00 53.69 164 LEU A C 1
ATOM 1128 O O . LEU A 1 164 ? -8.822 -3.271 17.338 1.00 53.69 164 LEU A O 1
ATOM 1132 N N . ARG A 1 165 ? -9.190 -3.397 19.556 1.00 53.28 165 ARG A N 1
ATOM 1133 C CA . ARG A 1 165 ? -9.547 -1.999 19.718 1.00 53.28 165 ARG A CA 1
ATOM 1134 C C . ARG A 1 165 ? -8.268 -1.269 20.105 1.00 53.28 165 ARG A C 1
ATOM 1136 O O . ARG A 1 165 ? -7.561 -1.780 20.970 1.00 53.28 165 ARG A O 1
ATOM 1143 N N . PRO A 1 166 ? -7.965 -0.110 19.498 1.00 50.88 166 PRO A N 1
ATOM 1144 C CA . PRO A 1 166 ? -6.912 0.746 20.016 1.00 50.88 166 PRO A CA 1
ATOM 1145 C C . PRO A 1 166 ? -7.276 1.094 21.462 1.00 50.88 166 PRO A C 1
ATOM 1147 O O . PRO A 1 166 ? -8.211 1.856 21.705 1.00 50.88 166 PRO A O 1
ATOM 1150 N N . THR A 1 167 ? -6.604 0.461 22.416 1.00 52.34 167 THR A N 1
ATOM 1151 C CA . THR A 1 167 ? -6.616 0.881 23.811 1.00 52.34 167 THR A CA 1
ATOM 1152 C C . THR A 1 167 ? -5.561 1.960 23.898 1.00 52.34 167 THR A C 1
ATOM 1154 O O . THR A 1 167 ? -4.379 1.633 23.842 1.00 52.34 167 THR A O 1
ATOM 1157 N N . LEU A 1 168 ? -5.993 3.218 23.933 1.00 52.31 168 LEU A N 1
ATOM 1158 C CA . LEU A 1 168 ? -5.113 4.348 24.217 1.00 52.31 168 LEU A CA 1
ATOM 1159 C C . LEU A 1 168 ? -4.435 4.070 25.569 1.00 52.31 168 LEU A C 1
ATOM 1161 O O . LEU A 1 168 ? -5.156 3.916 26.561 1.00 52.31 168 LEU A O 1
ATOM 1165 N N . PRO A 1 169 ? -3.111 3.841 25.623 1.00 49.72 169 PRO A N 1
ATOM 1166 C CA . PRO A 1 169 ? -2.433 3.675 26.895 1.00 49.72 169 PRO A CA 1
ATOM 1167 C C . PRO A 1 169 ? -2.450 5.010 27.650 1.00 49.72 169 PRO A C 1
ATOM 1169 O O . PRO A 1 169 ? -1.941 6.008 27.164 1.00 49.72 169 PRO A O 1
ATOM 1172 N N . GLU A 1 170 ? -2.954 5.018 28.884 1.00 56.34 170 GLU A N 1
ATOM 1173 C CA . GLU A 1 170 ? -3.037 6.207 29.758 1.00 56.34 170 GLU A CA 1
ATOM 1174 C C . GLU A 1 170 ? -1.667 6.816 30.161 1.00 56.34 170 GLU A C 1
ATOM 1176 O O . GLU A 1 170 ? -1.596 7.696 31.014 1.00 56.34 170 GLU A O 1
ATOM 1181 N N . GLY A 1 171 ? -0.559 6.382 29.551 1.00 56.41 171 GLY A N 1
ATOM 1182 C CA . GLY A 1 171 ? 0.788 6.901 29.784 1.00 56.41 171 GLY A CA 1
ATOM 1183 C C . GLY A 1 171 ? 1.274 7.722 28.592 1.00 56.41 171 GLY A C 1
ATOM 1184 O O . GLY A 1 171 ? 1.238 7.238 27.465 1.00 56.41 171 GLY A O 1
ATOM 1185 N N . GLY A 1 172 ? 1.785 8.935 28.839 1.00 70.38 172 GLY A N 1
ATOM 1186 C CA . GLY A 1 172 ? 2.183 9.963 27.853 1.00 70.38 172 GLY A CA 1
ATOM 1187 C C . GLY A 1 172 ? 3.230 9.600 26.778 1.00 70.38 172 GLY A C 1
ATOM 1188 O O . GLY A 1 172 ? 3.771 10.490 26.129 1.00 70.38 172 GLY A O 1
ATOM 1189 N N . LEU A 1 173 ? 3.509 8.316 26.545 1.00 76.50 173 LEU A N 1
ATOM 1190 C CA . LEU A 1 173 ? 4.320 7.797 25.440 1.00 76.50 173 LEU A CA 1
ATOM 1191 C C . LEU A 1 173 ? 3.558 7.715 24.103 1.00 76.50 173 LEU A C 1
ATOM 1193 O O . LEU A 1 173 ? 4.149 7.370 23.082 1.00 76.50 173 LEU A O 1
ATOM 1197 N N . GLU A 1 174 ? 2.266 8.043 24.069 1.00 77.94 174 GLU A N 1
ATOM 1198 C CA . GLU A 1 174 ? 1.465 7.998 22.838 1.00 77.94 174 GLU A CA 1
ATOM 1199 C C . GLU A 1 174 ? 2.000 8.933 21.751 1.00 77.94 174 GLU A C 1
ATOM 1201 O O . GLU A 1 174 ? 2.177 8.526 20.602 1.00 77.94 174 GLU A O 1
ATOM 1206 N N . LEU A 1 175 ? 2.286 10.184 22.122 1.00 82.62 175 LEU A N 1
ATOM 1207 C CA . LEU A 1 175 ? 2.752 11.209 21.196 1.00 82.62 175 LEU A CA 1
ATOM 1208 C C . LEU A 1 175 ? 4.111 10.860 20.563 1.00 82.62 175 LEU A C 1
ATOM 1210 O O . LEU A 1 175 ? 4.204 10.920 19.335 1.00 82.62 175 LEU A O 1
ATOM 1214 N N . PRO A 1 176 ? 5.150 10.447 21.326 1.00 87.25 176 PRO A N 1
ATOM 1215 C CA . PRO A 1 176 ? 6.418 10.050 20.721 1.00 87.25 176 PRO A CA 1
ATOM 1216 C C . PRO A 1 176 ? 6.292 8.779 19.873 1.00 87.25 176 PRO A C 1
ATOM 1218 O O . PRO A 1 176 ? 6.923 8.707 18.823 1.00 87.25 176 PRO A O 1
ATOM 1221 N N . MET A 1 177 ? 5.451 7.805 20.248 1.00 88.94 177 MET A N 1
ATOM 1222 C CA . MET A 1 177 ? 5.241 6.602 19.428 1.00 88.94 177 MET A CA 1
ATOM 1223 C C . MET A 1 177 ? 4.488 6.911 18.131 1.00 88.94 177 MET A C 1
ATOM 1225 O O . MET A 1 177 ? 4.875 6.434 17.065 1.00 88.94 177 MET A O 1
ATOM 1229 N N . ALA A 1 178 ? 3.451 7.747 18.181 1.00 86.75 178 ALA A N 1
ATOM 1230 C CA . ALA A 1 178 ? 2.763 8.218 16.983 1.00 86.75 178 ALA A CA 1
ATOM 1231 C C . ALA A 1 178 ? 3.706 9.039 16.087 1.00 86.75 178 ALA A C 1
ATOM 1233 O O . ALA A 1 178 ? 3.732 8.831 14.874 1.00 86.75 178 ALA A O 1
ATOM 1234 N N . GLY A 1 179 ? 4.524 9.914 16.682 1.00 87.81 179 GLY A N 1
ATOM 1235 C CA . GLY A 1 179 ? 5.552 10.682 15.983 1.00 87.81 179 GLY A CA 1
ATOM 1236 C C . GLY A 1 179 ? 6.589 9.789 15.302 1.00 87.81 179 GLY A C 1
ATOM 1237 O O . GLY A 1 179 ? 6.855 9.967 14.118 1.00 87.81 179 GLY A O 1
ATOM 1238 N N . ALA A 1 180 ? 7.108 8.778 16.001 1.00 92.38 180 ALA A N 1
ATOM 1239 C CA . ALA A 1 180 ? 8.051 7.808 15.451 1.00 92.38 180 ALA A CA 1
ATOM 1240 C C . ALA A 1 180 ? 7.426 6.965 14.327 1.00 92.38 180 ALA A C 1
ATOM 1242 O O . ALA A 1 180 ? 8.051 6.769 13.287 1.00 92.38 180 ALA A O 1
ATOM 1243 N N . MET A 1 181 ? 6.167 6.542 14.476 1.00 91.94 181 MET A N 1
ATOM 1244 C CA . MET A 1 181 ? 5.434 5.835 13.423 1.00 91.94 181 MET A CA 1
ATOM 1245 C C . MET A 1 181 ? 5.287 6.698 12.159 1.00 91.94 181 MET A C 1
ATOM 1247 O O . MET A 1 181 ? 5.523 6.218 11.049 1.00 91.94 181 MET A O 1
ATOM 1251 N N . LEU A 1 182 ? 4.926 7.976 12.319 1.00 88.81 182 LEU A N 1
ATOM 1252 C CA . LEU A 1 182 ? 4.812 8.929 11.213 1.00 88.81 182 LEU A CA 1
ATOM 1253 C C . LEU A 1 182 ? 6.171 9.239 10.579 1.00 88.81 182 LEU A C 1
ATOM 1255 O O . LEU A 1 182 ? 6.268 9.273 9.355 1.00 88.81 182 LEU A O 1
ATOM 1259 N N . ALA A 1 183 ? 7.219 9.410 11.386 1.00 92.25 183 ALA A N 1
ATOM 1260 C CA . ALA A 1 183 ? 8.581 9.619 10.911 1.00 92.25 183 ALA A CA 1
ATOM 1261 C C . ALA A 1 183 ? 9.089 8.404 10.121 1.00 92.25 183 ALA A C 1
ATOM 1263 O O . ALA A 1 183 ? 9.636 8.571 9.035 1.00 92.25 183 ALA A O 1
ATOM 1264 N N . GLY A 1 184 ? 8.838 7.184 10.608 1.00 93.19 184 GLY A N 1
ATOM 1265 C CA . GLY A 1 184 ? 9.164 5.942 9.908 1.00 93.19 184 GLY A CA 1
ATOM 1266 C C . GLY A 1 184 ? 8.426 5.817 8.575 1.00 93.19 184 GLY A C 1
ATOM 1267 O O . GLY A 1 184 ? 9.047 5.564 7.544 1.00 93.19 184 GLY A O 1
ATOM 1268 N N . ALA A 1 185 ? 7.118 6.090 8.551 1.00 89.62 185 ALA A N 1
ATOM 1269 C CA . ALA A 1 185 ? 6.347 6.102 7.307 1.00 89.62 185 ALA A CA 1
ATOM 1270 C C . ALA A 1 185 ? 6.817 7.191 6.326 1.00 89.62 185 ALA A C 1
ATOM 1272 O O . ALA A 1 185 ? 6.917 6.941 5.123 1.00 89.62 185 ALA A O 1
ATOM 1273 N N . GLY A 1 186 ? 7.160 8.377 6.834 1.00 87.50 186 GLY A N 1
ATOM 1274 C CA . GLY A 1 186 ? 7.752 9.462 6.055 1.00 87.50 186 GLY A CA 1
ATOM 1275 C C . GLY A 1 186 ? 9.110 9.078 5.468 1.00 87.50 186 GLY A C 1
ATOM 1276 O O . GLY A 1 186 ? 9.343 9.297 4.282 1.00 87.50 186 GLY A O 1
ATOM 1277 N N . ALA A 1 187 ? 9.975 8.427 6.250 1.00 92.19 187 ALA A N 1
ATOM 1278 C CA . ALA A 1 187 ? 11.257 7.906 5.785 1.00 92.19 187 ALA A CA 1
ATOM 1279 C C . ALA A 1 187 ? 11.061 6.884 4.654 1.00 92.19 187 ALA A C 1
ATOM 1281 O O . ALA A 1 187 ? 11.677 7.008 3.597 1.00 92.19 187 ALA A O 1
ATOM 1282 N N . VAL A 1 188 ? 10.130 5.940 4.814 1.00 93.31 188 VAL A N 1
ATOM 1283 C CA . VAL A 1 188 ? 9.793 4.949 3.778 1.00 93.31 188 VAL A CA 1
ATOM 1284 C C . VAL A 1 188 ? 9.293 5.607 2.496 1.00 93.31 188 VAL A C 1
ATOM 1286 O O . VAL A 1 188 ? 9.608 5.137 1.404 1.00 93.31 188 VAL A O 1
ATOM 1289 N N . ALA A 1 189 ? 8.542 6.700 2.597 1.00 87.62 189 ALA A N 1
ATOM 1290 C CA . ALA A 1 189 ? 8.025 7.416 1.441 1.00 87.62 189 ALA A CA 1
ATOM 1291 C C . ALA A 1 189 ? 9.060 8.317 0.748 1.00 87.62 189 ALA A C 1
ATOM 1293 O O . ALA A 1 189 ? 9.070 8.405 -0.480 1.00 87.62 189 ALA A O 1
ATOM 1294 N N . LEU A 1 190 ? 9.918 8.995 1.510 1.00 88.56 190 LEU A N 1
ATOM 1295 C CA . LEU A 1 190 ? 10.722 10.114 1.006 1.00 88.56 190 LEU A CA 1
ATOM 1296 C C . LEU A 1 190 ? 12.201 9.792 0.842 1.00 88.56 190 LEU A C 1
ATOM 1298 O O . LEU A 1 190 ? 12.875 10.453 0.055 1.00 88.56 190 LEU A O 1
ATOM 1302 N N . ALA A 1 191 ? 12.715 8.777 1.536 1.00 90.88 191 ALA A N 1
ATOM 1303 C CA . ALA A 1 191 ? 14.130 8.454 1.466 1.00 90.88 191 ALA A CA 1
ATOM 1304 C C . ALA A 1 191 ? 14.561 8.092 0.041 1.00 90.88 191 ALA A C 1
ATOM 1306 O O . ALA A 1 191 ? 13.796 7.491 -0.720 1.00 90.88 191 ALA A O 1
ATOM 1307 N N . SER A 1 192 ? 15.798 8.450 -0.299 1.00 92.06 192 SER A N 1
ATOM 1308 C CA . SER A 1 192 ? 16.483 8.092 -1.547 1.00 92.06 192 SER A CA 1
ATOM 1309 C C . SER A 1 192 ? 17.414 6.883 -1.400 1.00 92.06 192 SER A C 1
ATOM 1311 O O . SER A 1 192 ? 17.899 6.376 -2.410 1.00 92.06 192 SER A O 1
ATOM 1313 N N . GLN A 1 193 ? 17.637 6.414 -0.169 1.00 95.25 193 GLN A N 1
ATOM 1314 C CA . GLN A 1 193 ? 18.539 5.317 0.188 1.00 95.25 193 GLN A CA 1
ATOM 1315 C C . GLN A 1 193 ? 17.748 4.132 0.754 1.00 95.25 193 GLN A C 1
ATOM 1317 O O . GLN A 1 193 ? 16.874 4.331 1.603 1.00 95.25 193 GLN A O 1
ATOM 1322 N N . VAL A 1 194 ? 18.075 2.904 0.336 1.00 96.25 194 VAL A N 1
ATOM 1323 C CA . VAL A 1 194 ? 17.386 1.677 0.789 1.00 96.25 194 VAL A CA 1
ATOM 1324 C C . VAL A 1 194 ? 17.483 1.507 2.303 1.00 96.25 194 VAL A C 1
ATOM 1326 O O . VAL A 1 194 ? 16.480 1.204 2.944 1.00 96.25 194 VAL A O 1
ATOM 1329 N N . GLY A 1 195 ? 18.656 1.759 2.893 1.00 96.38 195 GLY A N 1
ATOM 1330 C CA . GLY A 1 195 ? 18.869 1.583 4.335 1.00 96.38 195 GLY A CA 1
ATOM 1331 C C . GLY A 1 195 ? 17.936 2.451 5.184 1.00 96.38 195 GLY A C 1
ATOM 1332 O O . GLY A 1 195 ? 17.375 1.983 6.172 1.00 96.38 195 GLY A O 1
ATOM 1333 N N . VAL A 1 196 ? 17.681 3.690 4.749 1.00 96.56 196 VAL A N 1
ATOM 1334 C CA . VAL A 1 196 ? 16.750 4.607 5.427 1.00 96.56 196 VAL A CA 1
ATOM 1335 C C . VAL A 1 196 ? 15.300 4.148 5.254 1.00 96.56 196 VAL A C 1
ATOM 1337 O O . VAL A 1 196 ? 14.517 4.241 6.198 1.00 96.56 196 VAL A O 1
ATOM 1340 N N . VAL A 1 197 ? 14.938 3.604 4.084 1.00 96.69 197 VAL A N 1
ATOM 1341 C CA . VAL A 1 197 ? 13.619 2.984 3.884 1.00 96.69 197 VAL A CA 1
ATOM 1342 C C . VAL A 1 197 ? 13.442 1.810 4.845 1.00 96.69 197 VAL A C 1
ATOM 1344 O O . VAL A 1 197 ? 12.441 1.755 5.552 1.00 96.69 197 VAL A O 1
ATOM 1347 N N . PHE A 1 198 ? 14.413 0.902 4.931 1.00 97.81 198 PHE A N 1
ATOM 1348 C CA . PHE A 1 198 ? 14.324 -0.268 5.806 1.00 97.81 198 PHE A CA 1
ATOM 1349 C C . PHE A 1 198 ? 14.246 0.114 7.282 1.00 97.81 198 PHE A C 1
ATOM 1351 O O . PHE A 1 198 ? 13.378 -0.390 7.996 1.00 97.81 198 PHE A O 1
ATOM 1358 N N . LEU A 1 199 ? 15.079 1.059 7.725 1.00 97.44 199 LEU A N 1
ATOM 1359 C CA . LEU A 1 199 ? 15.002 1.603 9.077 1.00 97.44 199 LEU A CA 1
ATOM 1360 C C . LEU A 1 199 ? 13.620 2.213 9.348 1.00 97.44 199 LEU A C 1
ATOM 1362 O O . LEU A 1 199 ? 13.027 1.955 10.393 1.00 97.44 199 LEU A O 1
ATOM 1366 N N . GLY A 1 200 ? 13.070 2.962 8.389 1.00 96.75 200 GLY A N 1
ATOM 1367 C CA . GLY A 1 200 ? 11.728 3.528 8.484 1.00 96.75 200 GLY A CA 1
ATOM 1368 C C . GLY A 1 2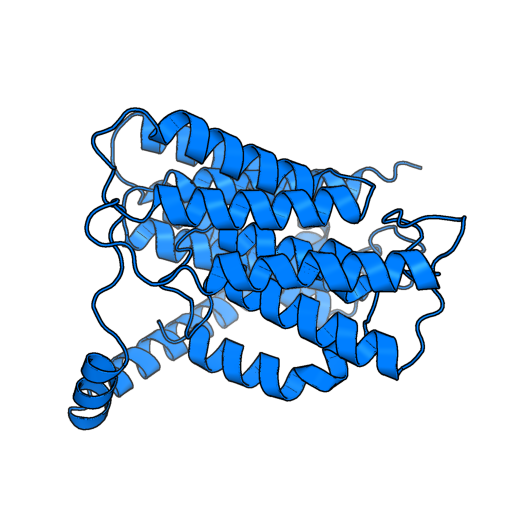00 ? 10.630 2.469 8.631 1.00 96.75 200 GLY A C 1
ATOM 1369 O O . GLY A 1 200 ? 9.723 2.656 9.442 1.00 96.75 200 GLY A O 1
ATOM 1370 N N . VAL A 1 201 ? 10.727 1.337 7.918 1.00 96.75 201 VAL A N 1
ATOM 1371 C CA . VAL A 1 201 ? 9.797 0.200 8.072 1.00 96.75 201 VAL A CA 1
ATOM 1372 C C . VAL A 1 201 ? 9.890 -0.391 9.478 1.00 96.75 201 VAL A C 1
ATOM 1374 O O . VAL A 1 201 ? 8.857 -0.593 10.116 1.00 96.75 201 VAL A O 1
ATOM 1377 N N . ILE A 1 202 ? 11.108 -0.639 9.975 1.00 97.19 202 ILE A N 1
ATOM 1378 C CA . ILE A 1 202 ? 11.342 -1.204 11.313 1.00 97.19 202 ILE A CA 1
ATOM 1379 C C . ILE A 1 202 ? 10.760 -0.275 12.382 1.00 97.19 202 ILE A C 1
ATOM 1381 O O . ILE A 1 202 ? 9.964 -0.718 13.212 1.00 97.19 202 ILE A O 1
ATOM 1385 N N . VAL A 1 203 ? 11.091 1.020 12.329 1.00 96.19 203 VAL A N 1
ATOM 1386 C CA . VAL A 1 203 ? 10.579 2.025 13.272 1.00 96.19 203 VAL A CA 1
ATOM 1387 C C . VAL A 1 203 ? 9.054 2.085 13.214 1.00 96.19 203 VAL A C 1
ATOM 1389 O O . VAL A 1 203 ? 8.404 1.969 14.249 1.00 96.19 203 VAL A O 1
ATOM 1392 N N . ALA A 1 204 ? 8.457 2.178 12.022 1.00 94.38 204 ALA A N 1
ATOM 1393 C CA . ALA A 1 204 ? 7.004 2.236 11.883 1.00 94.38 204 ALA A CA 1
ATOM 1394 C C . ALA A 1 204 ? 6.307 0.986 12.445 1.00 94.38 204 ALA A C 1
ATOM 1396 O O . ALA A 1 204 ? 5.285 1.111 13.122 1.00 94.38 204 ALA A O 1
ATOM 1397 N N . ALA A 1 205 ? 6.861 -0.206 12.205 1.00 94.31 205 ALA A N 1
ATOM 1398 C CA . ALA A 1 205 ? 6.310 -1.461 12.702 1.00 94.31 205 ALA A CA 1
ATOM 1399 C C . ALA A 1 205 ? 6.356 -1.543 14.237 1.00 94.31 205 ALA A C 1
ATOM 1401 O O . ALA A 1 205 ? 5.338 -1.849 14.863 1.00 94.31 205 ALA A O 1
ATOM 1402 N N . TRP A 1 206 ? 7.503 -1.231 14.851 1.00 95.25 206 TRP A N 1
ATOM 1403 C CA . TRP A 1 206 ? 7.667 -1.252 16.309 1.00 95.25 206 TRP A CA 1
ATOM 1404 C C . TRP A 1 206 ? 6.849 -0.166 17.006 1.00 95.25 206 TRP A C 1
ATOM 1406 O O . TRP A 1 206 ? 6.171 -0.444 17.996 1.00 95.25 206 TRP A O 1
ATOM 1416 N N . SER A 1 207 ? 6.848 1.057 16.476 1.00 92.44 207 SER A N 1
ATOM 1417 C CA . SER A 1 207 ? 6.052 2.153 17.027 1.00 92.44 207 SER A CA 1
ATOM 1418 C C . SER A 1 207 ? 4.558 1.855 16.957 1.00 92.44 207 SER A C 1
ATOM 1420 O O . SER A 1 207 ? 3.857 2.046 17.947 1.00 92.44 207 SER A O 1
ATOM 1422 N N . ALA A 1 208 ? 4.067 1.320 15.834 1.00 90.31 208 ALA A N 1
ATOM 1423 C CA . ALA A 1 208 ? 2.675 0.896 15.728 1.00 90.31 208 ALA A CA 1
ATOM 1424 C C . ALA A 1 208 ? 2.349 -0.232 16.714 1.00 90.31 208 ALA A C 1
ATOM 1426 O O . ALA A 1 208 ? 1.322 -0.184 17.388 1.00 90.31 208 ALA A O 1
ATOM 1427 N N . TYR A 1 209 ? 3.233 -1.225 16.839 1.00 90.06 209 TYR A N 1
ATOM 1428 C CA . TYR A 1 209 ? 3.056 -2.318 17.786 1.00 90.06 209 TYR A CA 1
ATOM 1429 C C . TYR A 1 209 ? 2.858 -1.801 19.219 1.00 90.06 209 TYR A C 1
ATOM 1431 O O . TYR A 1 209 ? 1.867 -2.148 19.865 1.00 90.06 209 TYR A O 1
ATOM 1439 N N . PHE A 1 210 ? 3.749 -0.924 19.691 1.00 89.81 210 PHE A N 1
ATOM 1440 C CA . PHE A 1 210 ? 3.662 -0.351 21.034 1.00 89.81 210 PHE A CA 1
ATOM 1441 C C . PHE A 1 210 ? 2.487 0.611 21.214 1.00 89.81 210 PHE A C 1
ATOM 1443 O O . PHE A 1 210 ? 1.906 0.638 22.298 1.00 89.81 210 PHE A O 1
ATOM 1450 N N . LEU A 1 211 ? 2.118 1.359 20.172 1.00 86.88 211 LEU A N 1
ATOM 1451 C CA . LEU A 1 211 ? 0.990 2.291 20.200 1.00 86.88 211 LEU A CA 1
ATOM 1452 C C . LEU A 1 211 ? -0.356 1.565 20.335 1.00 86.88 211 LEU A C 1
ATOM 1454 O O . LEU A 1 211 ? -1.256 2.058 21.008 1.00 86.88 211 LEU A O 1
ATOM 1458 N N . PHE A 1 212 ? -0.505 0.396 19.706 1.00 82.44 212 PHE A N 1
ATOM 1459 C CA . PHE A 1 212 ? -1.768 -0.349 19.698 1.00 82.44 212 PHE A CA 1
ATOM 1460 C C . PHE A 1 212 ? -1.877 -1.432 20.778 1.00 82.44 212 PHE A C 1
ATOM 1462 O O . PHE A 1 212 ? -2.960 -1.994 20.944 1.00 82.44 212 PHE A O 1
ATOM 1469 N N . HIS A 1 213 ? -0.803 -1.713 21.527 1.00 81.81 213 HIS A N 1
ATOM 1470 C CA . HIS A 1 213 ? -0.794 -2.746 22.564 1.00 81.81 213 HIS A CA 1
ATOM 1471 C C . HIS A 1 213 ? -0.395 -2.201 23.938 1.00 81.81 213 HIS A C 1
ATOM 1473 O O . HIS A 1 213 ? 0.757 -1.822 24.185 1.00 81.81 213 HIS A O 1
ATOM 1479 N N . SER A 1 214 ? -1.349 -2.265 24.872 1.00 80.44 214 SER A N 1
ATOM 1480 C CA . SER A 1 214 ? -1.117 -1.956 26.286 1.00 80.44 214 SER A CA 1
ATOM 1481 C C . SER A 1 214 ? -0.023 -2.856 26.880 1.00 80.44 214 SER A C 1
ATOM 1483 O O . SER A 1 214 ? -0.050 -4.061 26.612 1.00 80.44 214 SER A O 1
ATOM 1485 N N . PRO A 1 215 ? 0.899 -2.319 27.709 1.00 80.69 215 PRO A N 1
ATOM 1486 C CA . PRO A 1 215 ? 1.968 -3.082 28.362 1.00 80.69 215 PRO A CA 1
ATOM 1487 C C . PRO A 1 215 ? 1.514 -4.375 29.049 1.00 80.69 215 PRO A C 1
ATOM 1489 O O . PRO A 1 215 ? 2.231 -5.367 28.998 1.00 80.69 215 PRO A O 1
ATOM 1492 N N . SER A 1 216 ? 0.314 -4.395 29.638 1.00 80.12 216 SER A N 1
ATOM 1493 C CA . SER A 1 216 ? -0.195 -5.533 30.415 1.00 80.12 216 SER A CA 1
ATOM 1494 C C . SER A 1 216 ? -0.780 -6.678 29.579 1.00 80.12 216 SER A C 1
ATOM 1496 O O . SER A 1 216 ? -1.056 -7.745 30.122 1.00 80.12 216 SER A O 1
ATOM 1498 N N . ARG A 1 217 ? -1.002 -6.484 28.271 1.00 79.25 217 ARG A N 1
ATOM 1499 C CA . ARG A 1 217 ? -1.629 -7.484 27.378 1.00 79.25 217 ARG A CA 1
ATOM 1500 C C . ARG A 1 217 ? -0.936 -7.572 26.016 1.00 79.25 217 ARG A C 1
ATOM 1502 O O . ARG A 1 217 ? -1.593 -7.770 24.993 1.00 79.25 217 ARG A O 1
ATOM 1509 N N . ARG A 1 218 ? 0.386 -7.385 25.983 1.00 80.25 218 ARG A N 1
ATOM 1510 C CA . ARG A 1 218 ? 1.164 -7.435 24.739 1.00 80.25 218 ARG A CA 1
ATOM 1511 C C . ARG A 1 218 ? 1.326 -8.886 24.269 1.00 80.25 218 ARG A C 1
ATOM 1513 O O . ARG A 1 218 ? 1.884 -9.684 25.018 1.00 80.25 218 ARG A O 1
ATOM 1520 N N . PRO A 1 219 ? 0.864 -9.251 23.058 1.00 84.06 219 PRO A N 1
ATOM 1521 C CA . PRO A 1 219 ? 1.213 -10.538 22.465 1.00 84.06 219 PRO A CA 1
ATOM 1522 C C . PRO A 1 219 ? 2.724 -10.610 22.162 1.00 84.06 219 PRO A C 1
ATOM 1524 O O . PRO A 1 219 ? 3.484 -9.680 22.415 1.00 84.06 219 PRO A O 1
ATOM 1527 N N . VAL A 1 220 ? 3.207 -11.724 21.615 1.00 86.38 220 VAL A N 1
ATOM 1528 C CA . VAL A 1 220 ? 4.586 -11.768 21.102 1.00 86.38 220 VAL A CA 1
ATOM 1529 C C . VAL A 1 220 ? 4.669 -10.888 19.843 1.00 86.38 220 VAL A C 1
ATOM 1531 O O . VAL A 1 220 ? 3.841 -11.083 18.947 1.00 86.38 220 VAL A O 1
ATOM 1534 N N . PRO A 1 221 ? 5.640 -9.959 19.729 1.00 91.19 221 PRO A N 1
ATOM 1535 C CA . PRO A 1 221 ? 5.746 -8.989 18.633 1.00 91.19 221 PRO A CA 1
ATOM 1536 C C . PRO A 1 221 ? 6.303 -9.603 17.330 1.00 91.19 221 PRO A C 1
ATOM 1538 O O . PRO A 1 221 ? 7.234 -9.080 16.733 1.00 91.19 221 PRO A O 1
ATOM 1541 N N . VAL A 1 222 ? 5.746 -10.721 16.863 1.00 90.12 222 VAL A N 1
ATOM 1542 C CA . VAL A 1 222 ? 6.142 -11.429 15.630 1.00 90.12 222 VAL A CA 1
ATOM 1543 C C . VAL A 1 222 ? 6.223 -10.515 14.401 1.00 90.12 222 VAL A C 1
ATOM 1545 O O . VAL A 1 222 ? 7.206 -10.583 13.675 1.00 90.12 222 VAL A O 1
ATOM 1548 N N . ALA A 1 223 ? 5.237 -9.653 14.136 1.00 89.38 223 ALA A N 1
ATOM 1549 C CA . ALA A 1 223 ? 5.247 -8.812 12.933 1.00 89.38 223 ALA A CA 1
ATOM 1550 C C . ALA A 1 223 ? 6.396 -7.784 12.909 1.00 89.38 223 ALA A C 1
ATOM 1552 O O . ALA A 1 223 ? 7.134 -7.764 11.922 1.00 89.38 223 ALA A O 1
ATOM 1553 N N . PRO A 1 224 ? 6.610 -6.964 13.958 1.00 93.19 224 PRO A N 1
ATOM 1554 C CA . PRO A 1 224 ? 7.776 -6.083 14.004 1.00 93.19 224 PRO A CA 1
ATOM 1555 C C . PRO A 1 224 ? 9.097 -6.851 14.199 1.00 93.19 224 PRO A C 1
ATOM 1557 O O . PRO A 1 224 ? 10.134 -6.363 13.759 1.00 93.19 224 PRO A O 1
ATOM 1560 N N . LEU A 1 225 ? 9.087 -8.064 14.772 1.00 95.19 225 LEU A N 1
ATOM 1561 C CA . LEU A 1 225 ? 10.266 -8.940 14.774 1.00 95.19 225 LEU A CA 1
ATOM 1562 C C . LEU A 1 225 ? 10.645 -9.378 13.356 1.00 95.19 225 LEU A C 1
ATOM 1564 O O . LEU A 1 225 ? 11.814 -9.310 12.999 1.00 95.19 225 LEU A O 1
ATOM 1568 N N . LEU A 1 226 ? 9.673 -9.748 12.519 1.00 95.12 226 LEU A N 1
ATOM 1569 C CA . LEU A 1 226 ? 9.925 -10.087 11.117 1.00 95.12 226 LEU A CA 1
ATOM 1570 C C . LEU A 1 226 ? 10.520 -8.912 10.337 1.00 95.12 226 LEU A C 1
ATOM 1572 O O . LEU A 1 226 ? 11.329 -9.149 9.449 1.00 95.12 226 LEU A O 1
ATOM 1576 N N . ALA A 1 227 ? 10.199 -7.659 10.686 1.00 96.25 227 ALA A N 1
ATOM 1577 C CA . ALA A 1 227 ? 10.812 -6.490 10.049 1.00 96.25 227 ALA A CA 1
ATOM 1578 C C . ALA A 1 227 ? 12.346 -6.453 10.206 1.00 96.25 227 ALA A C 1
ATOM 1580 O O . ALA A 1 227 ? 13.023 -5.863 9.367 1.00 96.25 227 ALA A O 1
ATOM 1581 N N . TRP A 1 228 ? 12.917 -7.136 11.206 1.00 97.38 228 TRP A N 1
ATOM 1582 C CA . TRP A 1 228 ? 14.370 -7.283 11.332 1.00 97.38 228 TRP A CA 1
ATOM 1583 C C . TRP A 1 228 ? 15.007 -8.116 10.219 1.00 97.38 228 TRP A C 1
ATOM 1585 O O . TRP A 1 228 ? 16.202 -7.955 9.995 1.00 97.38 228 TRP A O 1
ATOM 1595 N N . LEU A 1 229 ? 14.245 -8.916 9.458 1.00 96.94 229 LEU A N 1
ATOM 1596 C CA . LEU A 1 229 ? 14.742 -9.587 8.245 1.00 96.94 229 LEU A CA 1
ATOM 1597 C C . LEU A 1 229 ? 15.267 -8.595 7.196 1.00 96.94 229 LEU A C 1
ATOM 1599 O O . LEU A 1 229 ? 16.073 -8.967 6.345 1.00 96.94 229 LEU A O 1
ATOM 1603 N N . LEU A 1 230 ? 14.868 -7.322 7.279 1.00 97.50 230 LEU A N 1
ATOM 1604 C CA . LEU A 1 230 ? 15.411 -6.263 6.434 1.00 97.50 230 LEU A CA 1
ATOM 1605 C C . LEU A 1 230 ? 16.899 -5.995 6.690 1.00 97.50 230 LEU A C 1
ATOM 1607 O O . LEU A 1 230 ? 17.586 -5.554 5.777 1.00 97.50 230 LEU A O 1
ATOM 1611 N N . VAL A 1 231 ? 17.421 -6.276 7.888 1.00 97.25 231 VAL A N 1
ATOM 1612 C CA . VAL A 1 231 ? 18.842 -6.069 8.212 1.00 97.25 231 VAL A CA 1
ATOM 1613 C C . VAL A 1 231 ? 19.757 -7.039 7.454 1.00 97.25 231 VAL A C 1
ATOM 1615 O O . VAL A 1 231 ? 20.623 -6.555 6.724 1.00 97.25 231 VAL A O 1
ATOM 1618 N N . PRO A 1 232 ? 19.586 -8.375 7.536 1.00 97.00 232 PRO A N 1
ATOM 1619 C CA . PRO A 1 232 ? 20.390 -9.291 6.731 1.00 97.00 232 PRO A CA 1
ATOM 1620 C C . PRO A 1 232 ? 20.119 -9.130 5.230 1.00 97.00 232 PRO A C 1
ATOM 1622 O O . PRO A 1 232 ? 21.052 -9.255 4.441 1.00 97.00 232 PRO A O 1
ATOM 1625 N N . ALA A 1 233 ? 18.891 -8.780 4.821 1.00 96.81 233 ALA A N 1
ATOM 1626 C CA . ALA A 1 233 ? 18.605 -8.457 3.422 1.00 96.81 233 ALA A CA 1
ATOM 1627 C C . ALA A 1 233 ? 19.400 -7.228 2.949 1.00 96.81 233 ALA A C 1
ATOM 1629 O O . ALA A 1 233 ? 20.000 -7.264 1.881 1.00 96.81 233 ALA A O 1
ATOM 1630 N N . TYR A 1 234 ? 19.457 -6.158 3.749 1.00 97.06 234 TYR A N 1
ATOM 1631 C CA . TYR A 1 234 ? 20.267 -4.977 3.447 1.00 97.06 234 TYR A CA 1
ATOM 1632 C C . TYR A 1 234 ? 21.747 -5.312 3.354 1.00 97.06 234 TYR A C 1
ATOM 1634 O O . TYR A 1 234 ? 22.407 -4.869 2.422 1.00 97.06 234 TYR A O 1
ATOM 1642 N N . TRP A 1 235 ? 22.257 -6.099 4.302 1.00 97.00 235 TRP A N 1
ATOM 1643 C CA . TRP A 1 235 ? 23.652 -6.517 4.305 1.00 97.00 235 TRP A CA 1
ATOM 1644 C C . TRP A 1 235 ? 24.004 -7.280 3.024 1.00 97.00 235 TRP A C 1
ATOM 1646 O O . TRP A 1 235 ? 24.927 -6.879 2.323 1.00 97.00 235 TRP A O 1
ATOM 1656 N N . LEU A 1 236 ? 23.201 -8.286 2.654 1.00 95.56 236 LEU A N 1
ATOM 1657 C CA . LEU A 1 236 ? 23.374 -9.038 1.410 1.00 95.56 236 LEU A CA 1
ATOM 1658 C C . LEU A 1 236 ? 23.358 -8.118 0.181 1.00 95.56 236 LEU A C 1
ATOM 1660 O O . LEU A 1 236 ? 24.236 -8.204 -0.673 1.00 95.56 236 LEU A O 1
ATOM 1664 N N . LEU A 1 237 ? 22.378 -7.215 0.102 1.00 96.06 237 LEU A N 1
ATOM 1665 C CA . LEU A 1 237 ? 22.261 -6.265 -1.003 1.00 96.06 237 LEU A CA 1
ATOM 1666 C C . LEU A 1 237 ? 23.456 -5.314 -1.076 1.00 96.06 237 LEU A C 1
ATOM 1668 O O . LEU A 1 237 ? 23.925 -5.022 -2.170 1.00 96.06 237 LEU A O 1
ATOM 1672 N N . ALA A 1 238 ? 23.964 -4.848 0.064 1.00 95.38 238 ALA A N 1
ATOM 1673 C CA . ALA A 1 238 ? 25.105 -3.944 0.116 1.00 95.38 238 ALA A CA 1
ATOM 1674 C C . ALA A 1 238 ? 26.383 -4.658 -0.342 1.00 95.38 238 ALA A C 1
ATOM 1676 O O . ALA A 1 238 ? 27.186 -4.074 -1.063 1.00 95.38 238 ALA A O 1
ATOM 1677 N N . THR A 1 239 ? 26.539 -5.936 0.014 1.00 95.38 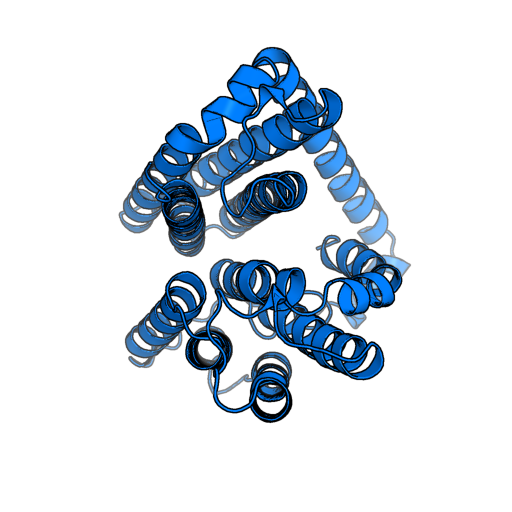239 THR A N 1
ATOM 1678 C CA . THR A 1 239 ? 27.642 -6.772 -0.470 1.00 95.38 239 THR A CA 1
ATOM 1679 C C . THR A 1 239 ? 27.568 -7.000 -1.980 1.00 95.38 239 THR A C 1
ATOM 1681 O O . THR A 1 239 ? 28.601 -6.941 -2.638 1.00 95.38 239 THR A O 1
ATOM 1684 N N . ILE A 1 240 ? 26.372 -7.221 -2.542 1.00 94.94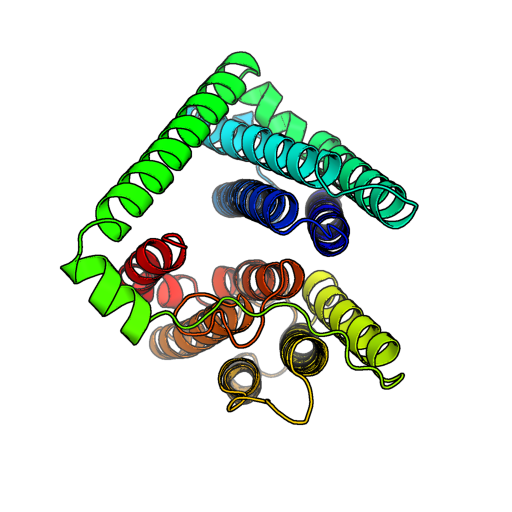 240 ILE A N 1
ATOM 1685 C CA . ILE A 1 240 ? 26.202 -7.430 -3.991 1.00 94.94 240 ILE A CA 1
ATOM 1686 C C . ILE A 1 240 ? 26.376 -6.123 -4.779 1.00 94.94 240 ILE A C 1
ATOM 1688 O O . ILE A 1 240 ? 27.007 -6.125 -5.831 1.00 94.94 240 ILE A O 1
ATOM 1692 N N . ALA A 1 241 ? 25.833 -5.008 -4.284 1.00 93.00 241 ALA A N 1
ATOM 1693 C CA . ALA A 1 241 ? 25.907 -3.709 -4.956 1.00 93.00 241 ALA A CA 1
ATOM 1694 C C . ALA A 1 241 ? 27.319 -3.091 -4.931 1.00 93.00 241 ALA A C 1
ATOM 1696 O O . ALA A 1 241 ? 27.641 -2.248 -5.767 1.00 93.00 241 ALA A O 1
ATOM 1697 N N . GLY A 1 24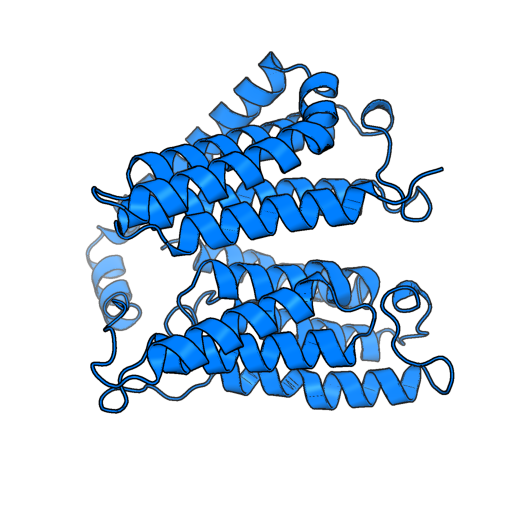2 ? 28.170 -3.494 -3.982 1.00 90.88 242 GLY A N 1
ATOM 1698 C CA . GLY A 1 242 ? 29.548 -3.020 -3.896 1.00 90.88 242 GLY A CA 1
ATOM 1699 C C . GLY A 1 242 ? 29.651 -1.504 -3.631 1.00 90.88 242 GLY A C 1
ATOM 1700 O O . GLY A 1 242 ? 28.858 -0.957 -2.859 1.00 90.88 242 GLY A O 1
ATOM 1701 N N . PRO A 1 243 ? 30.638 -0.801 -4.221 1.00 86.62 243 PRO A N 1
ATOM 1702 C CA . PRO A 1 243 ? 30.947 0.594 -3.888 1.00 86.62 243 PRO A CA 1
ATOM 1703 C C . PRO A 1 243 ? 29.906 1.607 -4.381 1.00 86.62 243 PRO A C 1
ATOM 1705 O O . PRO A 1 243 ? 29.858 2.720 -3.861 1.00 86.62 243 PRO A O 1
ATOM 1708 N N . GLU A 1 244 ? 29.060 1.243 -5.350 1.00 82.06 244 GLU A N 1
ATOM 1709 C CA . GLU A 1 244 ? 28.004 2.128 -5.865 1.00 82.06 244 GLU A CA 1
ATOM 1710 C C . GLU A 1 244 ? 26.905 2.402 -4.822 1.00 82.06 244 GLU A C 1
ATOM 1712 O O . GLU A 1 244 ? 26.189 3.405 -4.896 1.00 82.06 244 GLU A O 1
ATOM 1717 N N . GLY A 1 245 ? 26.809 1.541 -3.803 1.00 86.88 245 GLY A N 1
ATOM 1718 C CA . GLY A 1 245 ? 25.856 1.661 -2.709 1.00 86.88 245 GLY A CA 1
ATOM 1719 C C . GLY A 1 245 ? 24.415 1.321 -3.103 1.00 86.88 245 GLY A C 1
ATOM 1720 O O . GLY A 1 245 ? 24.105 0.917 -4.220 1.00 86.88 245 GLY A O 1
ATOM 1721 N N . LEU A 1 246 ? 23.496 1.476 -2.146 1.00 91.50 246 LEU A N 1
ATOM 1722 C CA . LEU A 1 246 ? 22.084 1.099 -2.292 1.00 91.50 246 LEU A CA 1
ATOM 1723 C C . LEU A 1 246 ? 21.164 2.320 -2.405 1.00 91.50 246 LEU A C 1
ATOM 1725 O O . LEU A 1 246 ? 20.276 2.551 -1.574 1.00 91.50 246 LEU A O 1
ATOM 1729 N N . GLY A 1 247 ? 21.367 3.100 -3.465 1.00 93.69 247 GLY A N 1
ATOM 1730 C CA . GLY A 1 247 ? 20.444 4.164 -3.854 1.00 93.69 247 GLY A CA 1
ATOM 1731 C C . GLY A 1 247 ? 19.193 3.605 -4.540 1.00 93.69 247 GLY A C 1
ATOM 1732 O O . GLY A 1 247 ? 19.277 2.703 -5.366 1.00 93.69 247 GLY A O 1
ATOM 1733 N N . LEU A 1 248 ? 18.014 4.187 -4.284 1.00 90.19 248 LEU A N 1
ATOM 1734 C CA . LEU A 1 248 ? 16.753 3.715 -4.885 1.00 90.19 248 LEU A CA 1
ATOM 1735 C C . LEU A 1 248 ? 16.732 3.763 -6.418 1.00 90.19 248 LEU A C 1
ATOM 1737 O O . LEU A 1 248 ? 16.009 2.999 -7.050 1.00 90.19 248 LEU A O 1
ATOM 1741 N N . ARG A 1 249 ? 17.503 4.678 -7.015 1.00 88.62 249 ARG A N 1
ATOM 1742 C CA . ARG A 1 249 ? 17.631 4.800 -8.474 1.00 88.62 249 ARG A CA 1
ATOM 1743 C C . ARG A 1 249 ? 18.522 3.718 -9.082 1.00 88.62 249 ARG A C 1
ATOM 1745 O O . ARG A 1 249 ? 18.347 3.410 -10.251 1.00 88.62 249 ARG A O 1
ATOM 1752 N N . ALA A 1 250 ? 19.439 3.166 -8.292 1.00 88.81 250 ALA A N 1
ATOM 1753 C CA . ALA A 1 250 ? 20.358 2.121 -8.717 1.00 88.81 250 ALA A CA 1
ATOM 1754 C C . ALA A 1 250 ? 19.770 0.712 -8.534 1.00 88.81 250 ALA A C 1
ATOM 1756 O O . ALA A 1 250 ? 20.340 -0.236 -9.053 1.00 88.81 250 ALA A O 1
ATOM 1757 N N . LEU A 1 251 ? 18.623 0.555 -7.850 1.00 91.25 251 LEU A N 1
ATOM 1758 C CA . LEU A 1 251 ? 18.045 -0.770 -7.570 1.00 91.25 251 LEU A CA 1
ATOM 1759 C C . LEU A 1 251 ? 17.863 -1.664 -8.802 1.00 91.25 251 LEU A C 1
ATOM 1761 O O . LEU A 1 251 ? 18.247 -2.825 -8.704 1.00 91.25 251 LEU A O 1
ATOM 1765 N N . PRO A 1 252 ? 17.354 -1.169 -9.949 1.00 90.31 252 PRO A N 1
ATOM 1766 C CA . PRO A 1 252 ? 17.203 -2.010 -11.138 1.00 90.31 252 PRO A CA 1
ATOM 1767 C C . PRO A 1 252 ? 18.533 -2.438 -11.772 1.00 90.31 252 PRO A C 1
ATOM 1769 O O . PRO A 1 252 ? 18.535 -3.288 -12.653 1.00 90.31 252 PRO A O 1
ATOM 1772 N N . LEU A 1 253 ? 19.646 -1.808 -11.381 1.00 90.12 253 LEU A N 1
ATOM 1773 C CA . LEU A 1 253 ? 20.985 -2.076 -11.905 1.00 90.12 253 LEU A CA 1
ATOM 1774 C C . LEU A 1 253 ? 21.777 -3.038 -11.013 1.00 90.12 253 LEU A C 1
ATOM 1776 O O . LEU A 1 253 ? 22.850 -3.482 -11.412 1.00 90.12 253 LEU A O 1
ATOM 1780 N N . VAL A 1 254 ? 21.274 -3.360 -9.815 1.00 92.44 254 VAL A N 1
ATOM 1781 C CA . VAL A 1 254 ? 21.954 -4.283 -8.901 1.00 92.44 254 VAL A CA 1
ATOM 1782 C C . VAL A 1 254 ? 21.971 -5.673 -9.547 1.00 92.44 254 VAL A C 1
ATOM 1784 O O . VAL A 1 254 ? 20.899 -6.218 -9.818 1.00 92.44 254 VAL A O 1
ATOM 1787 N N . PRO A 1 255 ? 23.152 -6.276 -9.785 1.00 93.69 255 PRO A N 1
ATOM 1788 C CA . PRO A 1 255 ? 23.272 -7.536 -10.512 1.00 93.69 255 PRO A CA 1
ATOM 1789 C C . PRO A 1 255 ? 22.915 -8.723 -9.607 1.00 93.69 255 PRO A C 1
ATOM 1791 O O . PRO A 1 255 ? 23.776 -9.485 -9.164 1.00 93.69 255 PRO A O 1
ATOM 1794 N N . LEU A 1 256 ? 21.631 -8.871 -9.284 1.00 93.19 256 LEU A N 1
ATOM 1795 C CA . LEU A 1 256 ? 21.151 -9.984 -8.478 1.00 93.19 256 LEU A CA 1
ATOM 1796 C C . LEU A 1 256 ? 21.148 -11.274 -9.300 1.00 93.19 256 LEU A C 1
ATOM 1798 O O . LEU A 1 256 ? 20.611 -11.341 -10.403 1.00 93.19 256 LEU A O 1
ATOM 1802 N N . SER A 1 257 ? 21.721 -12.335 -8.734 1.00 95.56 257 SER A N 1
ATOM 1803 C CA . SER A 1 257 ? 21.502 -13.679 -9.263 1.00 95.56 257 SER A CA 1
ATOM 1804 C C . SER A 1 257 ? 20.048 -14.112 -9.011 1.00 95.56 257 SER A C 1
ATOM 1806 O O . SER A 1 257 ? 19.435 -13.652 -8.041 1.00 95.56 257 SER A O 1
ATOM 1808 N N . PRO A 1 258 ? 19.492 -15.059 -9.790 1.00 95.25 258 PRO A N 1
ATOM 1809 C CA . PRO A 1 258 ? 18.129 -15.553 -9.570 1.00 95.25 258 PRO A CA 1
ATOM 1810 C C . PRO A 1 258 ? 17.881 -16.075 -8.144 1.00 95.25 258 PRO A C 1
ATOM 1812 O O . PRO A 1 258 ? 16.808 -15.876 -7.576 1.00 95.25 258 PRO A O 1
ATOM 1815 N N . ALA A 1 259 ? 18.891 -16.700 -7.528 1.00 94.00 259 ALA A N 1
ATOM 1816 C CA . ALA A 1 259 ? 18.813 -17.173 -6.147 1.00 94.00 259 ALA A CA 1
ATOM 1817 C C . ALA A 1 259 ? 18.753 -16.014 -5.136 1.00 94.00 259 ALA A C 1
ATOM 1819 O O . ALA A 1 259 ? 17.981 -16.070 -4.175 1.00 94.00 259 ALA A O 1
ATOM 1820 N N . ALA A 1 260 ? 19.532 -14.950 -5.361 1.00 94.38 260 ALA A N 1
ATOM 1821 C CA . ALA A 1 260 ? 19.502 -13.755 -4.525 1.00 94.38 260 ALA A CA 1
ATOM 1822 C C . ALA A 1 260 ? 18.165 -13.011 -4.662 1.00 94.38 260 ALA A C 1
ATOM 1824 O O . ALA A 1 260 ? 17.577 -12.640 -3.646 1.00 94.38 260 ALA A O 1
ATOM 1825 N N . GLU A 1 261 ? 17.642 -12.861 -5.885 1.00 94.44 261 GLU A N 1
ATOM 1826 C CA . GLU A 1 261 ? 16.304 -12.302 -6.117 1.00 94.44 261 GLU A CA 1
ATOM 1827 C C . GLU A 1 261 ? 15.222 -13.089 -5.378 1.00 94.44 261 GLU A C 1
ATOM 1829 O O . GLU A 1 261 ? 14.357 -12.494 -4.736 1.00 94.44 261 GLU A O 1
ATOM 1834 N N . TRP A 1 262 ? 15.266 -14.421 -5.438 1.00 93.88 262 TRP A N 1
ATOM 1835 C CA . TRP A 1 262 ? 14.276 -15.268 -4.781 1.00 93.88 262 TRP A CA 1
ATOM 1836 C C . TRP A 1 262 ? 14.294 -15.101 -3.258 1.00 93.88 262 TRP A C 1
ATOM 1838 O O . TRP A 1 262 ? 13.239 -14.920 -2.644 1.00 93.88 262 TRP A O 1
ATOM 1848 N N . LEU A 1 263 ? 15.488 -15.102 -2.654 1.00 94.44 263 LEU A N 1
ATOM 1849 C CA . LEU A 1 263 ? 15.674 -14.946 -1.211 1.00 94.44 263 LEU A CA 1
ATOM 1850 C C . LEU A 1 263 ? 15.260 -13.547 -0.728 1.00 94.44 263 LEU A C 1
ATOM 1852 O O . LEU A 1 263 ? 14.502 -13.414 0.235 1.00 94.44 263 LEU A O 1
ATOM 1856 N N . VAL A 1 264 ? 15.733 -12.496 -1.406 1.00 95.62 264 VAL A N 1
ATOM 1857 C CA . VAL A 1 264 ? 15.418 -11.101 -1.060 1.00 95.62 264 VAL A CA 1
ATOM 1858 C C . VAL A 1 264 ? 13.940 -10.808 -1.308 1.00 95.62 264 VAL A C 1
ATOM 1860 O O . VAL A 1 264 ? 13.285 -10.208 -0.457 1.00 95.62 264 VAL A O 1
ATOM 1863 N N . GLY A 1 265 ? 13.387 -11.277 -2.427 1.00 94.19 265 GLY A N 1
ATOM 1864 C CA . GLY A 1 265 ? 11.968 -11.165 -2.748 1.00 94.19 265 GLY A CA 1
ATOM 1865 C C . GLY A 1 265 ? 11.086 -11.814 -1.682 1.00 94.19 265 GLY A C 1
ATOM 1866 O O . GLY A 1 265 ? 10.135 -11.182 -1.221 1.00 94.19 265 GLY A O 1
ATOM 1867 N N . ALA A 1 266 ? 11.442 -13.018 -1.217 1.00 92.69 266 ALA A N 1
ATOM 1868 C CA . ALA A 1 266 ? 10.748 -13.700 -0.123 1.00 92.69 266 ALA A CA 1
ATOM 1869 C C . ALA A 1 266 ? 10.758 -12.870 1.167 1.00 92.69 266 ALA A C 1
ATOM 1871 O O . ALA A 1 266 ? 9.713 -12.660 1.785 1.00 92.69 266 ALA A O 1
ATOM 1872 N N . ALA A 1 267 ? 11.934 -12.367 1.561 1.00 95.12 267 ALA A N 1
ATOM 1873 C CA . ALA A 1 267 ? 12.094 -11.568 2.770 1.00 95.12 267 ALA A CA 1
ATOM 1874 C C . ALA A 1 267 ? 11.287 -10.262 2.697 1.00 95.12 267 ALA A C 1
ATOM 1876 O O . ALA A 1 267 ? 10.534 -9.949 3.619 1.00 95.12 267 ALA A O 1
ATOM 1877 N N . LEU A 1 268 ? 11.383 -9.522 1.588 1.00 95.50 268 LEU A N 1
ATOM 1878 C CA . LEU A 1 268 ? 10.650 -8.270 1.391 1.00 95.50 268 LEU A CA 1
ATOM 1879 C C . LEU A 1 268 ? 9.139 -8.492 1.357 1.00 95.50 268 LEU A C 1
ATOM 1881 O O . LEU A 1 268 ? 8.400 -7.711 1.958 1.00 95.50 268 LEU A O 1
ATOM 1885 N N . LEU A 1 269 ? 8.681 -9.561 0.702 1.00 92.81 269 LEU A N 1
ATOM 1886 C CA . LEU A 1 269 ? 7.271 -9.929 0.677 1.00 92.81 269 LEU A CA 1
ATOM 1887 C C . LEU A 1 269 ? 6.770 -10.275 2.078 1.00 92.81 269 LEU A C 1
ATOM 1889 O O . LEU A 1 269 ? 5.738 -9.754 2.488 1.00 92.81 269 LEU A O 1
ATOM 1893 N N . LEU A 1 270 ? 7.505 -11.097 2.831 1.00 92.06 270 LEU A N 1
ATOM 1894 C CA . LEU A 1 270 ? 7.133 -11.496 4.188 1.00 92.06 270 LEU A CA 1
ATOM 1895 C C . LEU A 1 270 ? 7.094 -10.304 5.155 1.00 92.06 270 LEU A C 1
ATOM 1897 O O . LEU A 1 270 ? 6.193 -10.216 5.989 1.00 92.06 270 LEU A O 1
ATOM 1901 N N . VAL A 1 271 ? 8.035 -9.366 5.030 1.00 95.12 271 VAL A N 1
ATOM 1902 C CA . VAL A 1 271 ? 8.046 -8.138 5.836 1.00 95.12 271 VAL A CA 1
ATOM 1903 C C . VAL A 1 271 ? 6.907 -7.208 5.440 1.00 95.12 271 VAL A C 1
ATOM 1905 O O . VAL A 1 271 ? 6.189 -6.713 6.304 1.00 95.12 271 VAL A O 1
ATOM 1908 N N . ALA A 1 272 ? 6.698 -6.971 4.146 1.00 92.69 272 ALA A N 1
ATOM 1909 C CA . ALA A 1 272 ? 5.576 -6.160 3.692 1.00 92.69 272 ALA A CA 1
ATOM 1910 C C . ALA A 1 272 ? 4.247 -6.756 4.167 1.00 92.69 272 ALA A C 1
ATOM 1912 O O . ALA A 1 272 ? 3.400 -6.041 4.694 1.00 92.69 272 ALA A O 1
ATOM 1913 N N . TRP A 1 273 ? 4.110 -8.077 4.063 1.00 88.88 273 TRP A N 1
ATOM 1914 C CA . TRP A 1 273 ? 2.969 -8.842 4.544 1.00 88.88 273 TRP A CA 1
ATOM 1915 C C . TRP A 1 273 ? 2.710 -8.633 6.036 1.00 88.88 273 TRP A C 1
ATOM 1917 O O . TRP A 1 273 ? 1.589 -8.310 6.448 1.00 88.88 273 TRP A O 1
ATOM 1927 N N . SER A 1 274 ? 3.751 -8.816 6.852 1.00 91.19 274 SER A N 1
ATOM 1928 C CA . SER A 1 274 ? 3.656 -8.711 8.303 1.00 91.19 274 SER A CA 1
ATOM 1929 C C . SER A 1 274 ? 3.326 -7.288 8.738 1.00 91.19 274 SER A C 1
ATOM 1931 O O . SER A 1 274 ? 2.403 -7.087 9.528 1.00 91.19 274 SER A O 1
ATOM 1933 N N . VAL A 1 275 ? 4.023 -6.296 8.181 1.00 91.25 275 VAL A N 1
ATOM 1934 C CA . VAL A 1 275 ? 3.858 -4.882 8.523 1.00 91.25 275 VAL A CA 1
ATOM 1935 C C . VAL A 1 275 ? 2.502 -4.371 8.065 1.00 91.25 275 VAL A C 1
ATOM 1937 O O . VAL A 1 275 ? 1.839 -3.670 8.831 1.00 91.25 275 VAL A O 1
ATOM 1940 N N . SER A 1 276 ? 2.026 -4.796 6.891 1.00 87.81 276 SER A N 1
ATOM 1941 C CA . SER A 1 276 ? 0.685 -4.453 6.423 1.00 87.81 276 SER A CA 1
ATOM 1942 C C . SER A 1 276 ? -0.433 -5.034 7.291 1.00 87.81 276 SER A C 1
ATOM 1944 O O . SER A 1 276 ? -1.597 -4.685 7.090 1.00 87.81 276 SER A O 1
ATOM 1946 N N . GLY A 1 277 ? -0.107 -5.897 8.260 1.00 82.62 277 GLY A N 1
ATOM 1947 C CA . GLY A 1 277 ? -1.093 -6.525 9.122 1.00 82.62 277 GLY A CA 1
ATOM 1948 C C . GLY A 1 277 ? -2.020 -7.420 8.306 1.00 82.62 277 GLY A C 1
ATOM 1949 O O . GLY A 1 277 ? -3.229 -7.432 8.527 1.00 82.62 277 GLY A O 1
ATOM 1950 N N . LEU A 1 278 ? -1.475 -8.152 7.335 1.00 82.25 278 LEU A N 1
ATOM 1951 C CA . LEU A 1 278 ? -2.237 -9.164 6.616 1.00 82.25 278 LEU A CA 1
ATOM 1952 C C . LEU A 1 278 ? -2.344 -10.440 7.460 1.00 82.25 278 LEU A C 1
ATOM 1954 O O . LEU A 1 278 ? -1.606 -10.647 8.426 1.00 82.25 278 LEU A O 1
ATOM 1958 N N . TRP A 1 279 ? -3.323 -11.294 7.164 1.00 77.00 279 TRP A N 1
ATOM 1959 C CA . TRP A 1 279 ? -3.514 -12.541 7.911 1.00 77.00 279 TRP A CA 1
ATOM 1960 C C . TRP A 1 279 ? -2.282 -13.460 7.774 1.00 77.00 279 TRP A C 1
ATOM 1962 O O . TRP A 1 279 ? -1.748 -13.559 6.678 1.00 77.00 279 TRP A O 1
ATOM 1972 N N . PRO A 1 280 ? -1.796 -14.132 8.836 1.00 77.62 280 PRO A N 1
ATOM 1973 C CA . PRO A 1 280 ? -2.358 -14.222 10.188 1.00 77.62 280 PRO A CA 1
ATOM 1974 C C . PRO A 1 280 ? -1.946 -13.080 11.135 1.00 77.62 280 PRO A C 1
ATOM 1976 O O . PRO A 1 280 ? -2.491 -12.974 12.232 1.00 77.62 280 PRO A O 1
ATOM 1979 N N . LEU A 1 281 ? -1.061 -12.176 10.712 1.00 82.38 281 LEU A N 1
ATOM 1980 C CA . LEU A 1 281 ? -0.428 -11.140 11.540 1.00 82.38 281 LEU A CA 1
ATOM 1981 C C . LEU A 1 281 ? -1.228 -9.837 11.697 1.00 82.38 281 LEU A C 1
ATOM 1983 O O . LEU A 1 281 ? -0.781 -8.922 12.377 1.00 82.38 281 LEU A O 1
ATOM 1987 N N . HIS A 1 282 ? -2.445 -9.763 11.164 1.00 77.56 282 HIS A N 1
ATOM 1988 C CA . HIS A 1 282 ? -3.352 -8.609 11.273 1.00 77.56 282 HIS A CA 1
ATOM 1989 C C . HIS A 1 282 ? -3.645 -8.085 12.688 1.00 77.56 282 HIS A C 1
ATOM 1991 O O . HIS A 1 282 ? -4.141 -6.969 12.840 1.00 77.56 282 HIS A O 1
ATOM 1997 N N . ARG A 1 283 ? -3.368 -8.876 13.730 1.00 75.62 283 ARG A N 1
ATOM 1998 C CA . ARG A 1 283 ? -3.461 -8.418 15.122 1.00 75.62 283 ARG A CA 1
ATOM 1999 C C . ARG A 1 283 ? -2.186 -7.752 15.632 1.00 75.62 283 ARG A C 1
ATOM 2001 O O . ARG A 1 283 ? -2.182 -7.193 16.704 1.00 75.62 283 ARG A O 1
ATOM 2008 N N . GLN A 1 284 ? -1.074 -7.808 14.928 1.00 80.94 284 GLN A N 1
ATOM 2009 C CA . GLN A 1 284 ? 0.182 -7.312 15.484 1.00 80.94 284 GLN A CA 1
ATOM 2010 C C . GLN A 1 284 ? 0.387 -5.823 15.197 1.00 80.94 284 GLN A C 1
ATOM 2012 O O . GLN A 1 284 ? 0.859 -5.081 16.051 1.00 80.94 284 GLN A O 1
ATOM 2017 N N . THR A 1 285 ? -0.023 -5.360 14.020 1.00 76.38 285 THR A N 1
ATOM 2018 C CA . THR A 1 285 ? 0.177 -3.975 13.569 1.00 76.38 285 THR A CA 1
ATOM 2019 C C . THR A 1 285 ? -1.096 -3.427 12.912 1.00 76.38 285 THR A C 1
ATOM 2021 O O . THR A 1 285 ? -1.132 -3.198 11.700 1.00 76.38 285 THR A O 1
ATOM 2024 N N . PRO A 1 286 ? -2.185 -3.226 13.679 1.00 65.94 286 PRO A N 1
ATOM 2025 C CA . PRO A 1 286 ? -3.453 -2.781 13.116 1.00 65.94 286 PRO A CA 1
ATOM 2026 C C . PRO A 1 286 ? -3.388 -1.292 12.744 1.00 65.94 286 PRO A C 1
ATOM 2028 O O . PRO A 1 286 ? -3.598 -0.421 13.581 1.00 65.94 286 PRO A O 1
ATOM 2031 N N . GLY A 1 287 ? -3.139 -0.971 11.475 1.00 68.25 287 GLY A N 1
ATOM 2032 C CA . GLY A 1 287 ? -3.098 0.424 11.046 1.00 68.25 287 GLY A CA 1
ATOM 2033 C C . GLY A 1 287 ? -3.180 0.607 9.538 1.00 68.25 287 GLY A C 1
ATOM 2034 O O . GLY A 1 287 ? -2.487 -0.061 8.781 1.00 68.25 287 GLY A O 1
ATOM 2035 N N . ALA A 1 288 ? -3.984 1.577 9.090 1.00 72.31 288 ALA A N 1
ATOM 2036 C CA . ALA A 1 288 ? -3.967 2.008 7.688 1.00 72.31 288 ALA A CA 1
ATOM 2037 C C . ALA A 1 288 ? -2.568 2.510 7.281 1.00 72.31 288 ALA A C 1
ATOM 2039 O O . ALA A 1 288 ? -2.136 2.302 6.151 1.00 72.31 288 ALA A O 1
ATOM 2040 N N . LEU A 1 289 ? -1.841 3.116 8.228 1.00 79.50 289 LEU A N 1
ATOM 2041 C CA . LEU A 1 289 ? -0.494 3.631 8.010 1.00 79.50 289 LEU A CA 1
ATOM 2042 C C . LEU A 1 289 ? 0.562 2.517 7.914 1.00 79.50 289 LEU A C 1
ATOM 2044 O O . LEU A 1 289 ? 1.417 2.576 7.042 1.00 79.50 289 LEU A O 1
ATOM 2048 N N . THR A 1 290 ? 0.497 1.475 8.748 1.00 86.06 290 THR A N 1
ATOM 2049 C CA . THR A 1 290 ? 1.399 0.312 8.638 1.00 86.06 290 THR A CA 1
ATOM 2050 C C . THR A 1 290 ? 1.091 -0.516 7.391 1.00 86.06 290 THR A C 1
ATOM 2052 O O . THR A 1 290 ? 2.006 -0.896 6.665 1.00 86.06 290 THR A O 1
ATOM 2055 N N . GLY A 1 291 ? -0.200 -0.669 7.067 1.00 85.44 291 GLY A N 1
ATOM 2056 C CA . GLY A 1 291 ? -0.701 -1.102 5.758 1.00 85.44 291 GLY A CA 1
ATOM 2057 C C . GLY A 1 291 ? 0.024 -0.408 4.611 1.00 85.44 291 GLY A C 1
ATOM 2058 O O . GLY A 1 291 ? 0.625 -1.061 3.755 1.00 85.44 291 GLY A O 1
ATOM 2059 N N . ALA A 1 292 ? 0.009 0.923 4.652 1.00 83.19 292 ALA A N 1
ATOM 2060 C CA . ALA A 1 292 ? 0.651 1.773 3.670 1.00 83.19 292 ALA A CA 1
ATOM 2061 C C . ALA A 1 292 ? 2.180 1.602 3.623 1.00 83.19 292 ALA A C 1
ATOM 2063 O O . ALA A 1 292 ? 2.757 1.523 2.541 1.00 83.19 292 ALA A O 1
ATOM 2064 N N . VAL A 1 293 ? 2.843 1.492 4.773 1.00 91.25 293 VAL A N 1
ATOM 2065 C CA . VAL A 1 293 ? 4.294 1.267 4.854 1.00 91.25 293 VAL A CA 1
ATOM 2066 C C . VAL A 1 293 ? 4.704 -0.044 4.181 1.00 91.25 293 VAL A C 1
ATOM 2068 O O . VAL A 1 293 ? 5.634 -0.038 3.375 1.00 91.25 293 VAL A O 1
ATOM 2071 N N . GLY A 1 294 ? 3.995 -1.145 4.447 1.00 91.06 294 GLY A N 1
ATOM 2072 C CA . GLY A 1 294 ? 4.263 -2.425 3.783 1.00 91.06 294 GLY A CA 1
ATOM 2073 C C . GLY A 1 294 ? 4.055 -2.348 2.266 1.00 91.06 294 GLY A C 1
ATOM 2074 O O . GLY A 1 294 ? 4.891 -2.823 1.499 1.00 91.06 294 GLY A O 1
ATOM 2075 N N . ALA A 1 295 ? 3.011 -1.648 1.810 1.00 86.38 295 ALA A N 1
ATOM 2076 C CA . ALA A 1 295 ? 2.800 -1.406 0.383 1.00 86.38 295 ALA A CA 1
ATOM 2077 C C . ALA A 1 295 ? 3.941 -0.582 -0.239 1.00 86.38 295 ALA A C 1
ATOM 2079 O O . ALA A 1 295 ? 4.436 -0.921 -1.312 1.00 86.38 295 ALA A O 1
ATOM 2080 N N . LEU A 1 296 ? 4.410 0.472 0.433 1.00 87.25 296 LEU A N 1
ATOM 2081 C CA . LEU A 1 296 ? 5.529 1.278 -0.056 1.00 87.25 296 LEU A CA 1
ATOM 2082 C C . LEU A 1 296 ? 6.839 0.497 -0.117 1.00 87.25 296 LEU A C 1
ATOM 2084 O O . LEU A 1 296 ? 7.598 0.701 -1.062 1.00 87.25 296 LEU A O 1
ATOM 2088 N N . LEU A 1 297 ? 7.094 -0.408 0.830 1.00 94.44 297 LEU A N 1
ATOM 2089 C CA . LEU A 1 297 ? 8.242 -1.312 0.764 1.00 94.44 297 LEU A CA 1
ATOM 2090 C C . LEU A 1 297 ? 8.212 -2.140 -0.530 1.00 94.44 297 LEU A C 1
ATOM 2092 O O . LEU A 1 297 ? 9.216 -2.203 -1.242 1.00 94.44 297 LEU A O 1
ATOM 2096 N N . LEU A 1 298 ? 7.053 -2.706 -0.885 1.00 92.12 298 LEU A N 1
ATOM 2097 C CA . LEU A 1 298 ? 6.904 -3.459 -2.133 1.00 92.12 298 LEU A CA 1
ATOM 2098 C C . LEU A 1 298 ? 7.090 -2.572 -3.365 1.00 92.12 298 LEU A C 1
ATOM 2100 O O . LEU A 1 298 ? 7.847 -2.915 -4.269 1.00 92.12 298 LEU A O 1
ATOM 2104 N N . LEU A 1 299 ? 6.424 -1.417 -3.393 1.00 86.50 299 LEU A N 1
ATOM 2105 C CA . LEU A 1 299 ? 6.396 -0.541 -4.565 1.00 86.50 299 LEU A CA 1
ATOM 2106 C C . LEU A 1 299 ? 7.716 0.189 -4.816 1.00 86.50 299 LEU A C 1
ATOM 2108 O O . LEU A 1 299 ? 8.048 0.473 -5.967 1.00 86.50 299 LEU A O 1
ATOM 2112 N N . ARG A 1 300 ? 8.442 0.557 -3.756 1.00 89.81 300 ARG A N 1
ATOM 2113 C CA . ARG A 1 300 ? 9.689 1.325 -3.867 1.00 89.81 300 ARG A CA 1
ATOM 2114 C C . ARG A 1 300 ? 10.928 0.446 -3.903 1.00 89.81 300 ARG A C 1
ATOM 2116 O O . ARG A 1 300 ? 11.912 0.891 -4.483 1.00 89.81 300 ARG A O 1
ATOM 2123 N N . ILE A 1 301 ? 10.887 -0.739 -3.288 1.00 95.06 301 ILE A N 1
ATOM 2124 C CA . ILE A 1 301 ? 12.051 -1.623 -3.174 1.00 95.06 301 ILE A CA 1
ATOM 2125 C C . ILE A 1 301 ? 11.813 -2.940 -3.893 1.00 95.06 301 ILE A C 1
ATOM 2127 O O . ILE A 1 301 ? 12.519 -3.230 -4.846 1.00 95.06 301 ILE A O 1
ATOM 2131 N N . ALA A 1 302 ? 10.828 -3.733 -3.466 1.00 93.38 302 ALA A N 1
ATOM 2132 C CA . ALA A 1 302 ? 10.749 -5.129 -3.895 1.00 93.38 302 ALA A CA 1
ATOM 2133 C C . ALA A 1 302 ? 10.505 -5.284 -5.405 1.00 93.38 302 ALA A C 1
ATOM 2135 O O . ALA A 1 302 ? 11.206 -6.054 -6.051 1.00 93.38 302 ALA A O 1
ATOM 2136 N N . LEU A 1 303 ? 9.564 -4.521 -5.973 1.00 89.56 303 LEU A N 1
ATOM 2137 C CA . LEU A 1 303 ? 9.264 -4.551 -7.408 1.00 89.56 303 LEU A CA 1
ATOM 2138 C C . LEU A 1 303 ? 10.451 -4.147 -8.300 1.00 89.56 303 LEU A C 1
ATOM 2140 O O . LEU A 1 303 ? 10.740 -4.892 -9.230 1.00 89.56 303 LEU A O 1
ATOM 2144 N N . PRO A 1 304 ? 11.135 -3.004 -8.077 1.00 90.94 304 PRO A N 1
ATOM 2145 C CA . PRO A 1 304 ? 12.279 -2.634 -8.911 1.00 90.94 304 PRO A CA 1
ATOM 2146 C C . PRO A 1 304 ? 13.534 -3.475 -8.657 1.00 90.94 304 PRO A C 1
ATOM 2148 O O . PRO A 1 304 ? 14.412 -3.475 -9.509 1.00 90.94 304 PRO A O 1
ATOM 2151 N N . LEU A 1 305 ? 13.645 -4.131 -7.497 1.00 94.00 305 LEU A N 1
ATOM 2152 C CA . LEU A 1 305 ? 14.842 -4.873 -7.103 1.00 94.00 305 LEU A CA 1
ATOM 2153 C C . LEU A 1 305 ? 14.788 -6.357 -7.479 1.00 94.00 305 LEU A C 1
ATOM 2155 O O . LEU A 1 305 ? 15.771 -6.878 -7.975 1.00 94.00 305 LEU A O 1
ATOM 2159 N N . ALA A 1 306 ? 13.679 -7.047 -7.202 1.00 93.62 306 ALA A N 1
ATOM 2160 C CA . ALA A 1 306 ? 13.579 -8.504 -7.338 1.00 93.62 306 ALA A CA 1
ATOM 2161 C C . ALA A 1 306 ? 12.248 -8.932 -7.992 1.00 93.62 306 ALA A C 1
ATOM 2163 O O . ALA A 1 306 ? 11.447 -9.644 -7.370 1.00 93.62 306 ALA A O 1
ATOM 2164 N N . PRO A 1 307 ? 11.962 -8.483 -9.229 1.00 91.56 307 PRO A N 1
ATOM 2165 C CA . PRO A 1 307 ? 10.704 -8.787 -9.902 1.00 91.56 307 PRO A CA 1
ATOM 2166 C C . PRO A 1 307 ? 10.523 -10.292 -10.156 1.00 91.56 307 PRO A C 1
ATOM 2168 O O . PRO A 1 307 ? 9.425 -10.807 -9.939 1.00 91.56 307 PRO A O 1
ATOM 2171 N N . GLY A 1 308 ? 11.582 -11.017 -10.545 1.00 88.31 308 GLY A N 1
ATOM 2172 C CA . GLY A 1 308 ? 11.519 -12.465 -10.779 1.00 88.31 308 GLY A CA 1
ATOM 2173 C C . GLY A 1 308 ? 11.312 -13.251 -9.484 1.00 88.31 308 GLY A C 1
ATOM 2174 O O . GLY A 1 308 ? 10.527 -14.206 -9.432 1.00 88.31 308 GLY A O 1
ATOM 2175 N N . GLY A 1 309 ? 11.946 -12.786 -8.403 1.00 87.94 309 GLY A N 1
ATOM 2176 C CA . GLY A 1 309 ? 11.699 -13.280 -7.052 1.00 87.94 309 GLY A CA 1
ATOM 2177 C C . GLY A 1 309 ? 10.224 -13.163 -6.664 1.00 87.94 309 GLY A C 1
ATOM 2178 O O . GLY A 1 309 ? 9.600 -14.162 -6.316 1.00 87.94 309 GLY A O 1
ATOM 2179 N N . LEU A 1 310 ? 9.629 -11.971 -6.779 1.00 88.31 310 LEU A N 1
ATOM 2180 C CA . LEU A 1 310 ? 8.218 -11.752 -6.435 1.00 88.31 310 LEU A CA 1
ATOM 2181 C C . LEU A 1 310 ? 7.249 -12.585 -7.284 1.00 88.31 310 LEU A C 1
ATOM 2183 O O . LEU A 1 310 ? 6.276 -13.107 -6.738 1.00 88.31 310 LEU A O 1
ATOM 2187 N N . GLU A 1 311 ? 7.514 -12.746 -8.583 1.00 87.69 311 GLU A N 1
ATOM 2188 C CA . GLU A 1 311 ? 6.669 -13.566 -9.461 1.00 87.69 311 GLU A CA 1
ATOM 2189 C C . GLU A 1 311 ? 6.669 -15.038 -9.026 1.00 87.69 311 GLU A C 1
ATOM 2191 O O . GLU A 1 311 ? 5.619 -15.678 -8.988 1.00 87.69 311 GLU A O 1
ATOM 2196 N N . SER A 1 312 ? 7.817 -15.552 -8.577 1.00 86.94 312 SER A N 1
ATOM 2197 C CA . SER A 1 312 ? 7.931 -16.918 -8.045 1.00 86.94 312 SER A CA 1
ATOM 2198 C C . SER A 1 312 ? 7.065 -17.138 -6.796 1.00 86.94 312 SER A C 1
ATOM 2200 O O . SER A 1 312 ? 6.548 -18.232 -6.570 1.00 86.94 312 SER A O 1
ATOM 2202 N N . TRP A 1 313 ? 6.861 -16.089 -5.993 1.00 85.50 313 TRP A N 1
ATOM 2203 C CA . TRP A 1 313 ? 6.008 -16.116 -4.800 1.00 85.50 313 TRP A CA 1
ATOM 2204 C C . TRP A 1 313 ? 4.550 -15.739 -5.076 1.00 85.50 313 TRP A C 1
ATOM 2206 O O . TRP A 1 313 ? 3.704 -15.862 -4.184 1.00 85.50 313 TRP A O 1
ATOM 2216 N N . ARG A 1 314 ? 4.221 -15.309 -6.299 1.00 83.31 314 ARG A N 1
ATOM 2217 C CA . ARG A 1 314 ? 2.883 -14.846 -6.675 1.00 83.31 314 ARG A CA 1
ATOM 2218 C C . ARG A 1 314 ? 1.775 -15.861 -6.381 1.00 83.31 314 ARG A C 1
ATOM 2220 O O . ARG A 1 314 ? 0.759 -15.418 -5.843 1.00 83.31 314 ARG A O 1
ATOM 2227 N N . PRO A 1 315 ? 1.921 -17.178 -6.648 1.00 81.50 315 PRO A N 1
ATOM 2228 C CA . PRO A 1 315 ? 0.873 -18.143 -6.320 1.00 81.50 315 PRO A CA 1
ATOM 2229 C C . PRO A 1 315 ? 0.503 -18.086 -4.836 1.00 81.50 315 PRO A C 1
ATOM 2231 O O . PRO A 1 315 ? -0.667 -17.938 -4.496 1.00 81.50 315 PRO A O 1
ATOM 2234 N N . LEU A 1 316 ? 1.504 -18.087 -3.951 1.00 73.50 316 LEU A N 1
ATOM 2235 C CA . LEU A 1 316 ? 1.302 -17.990 -2.505 1.00 73.50 316 LEU A CA 1
ATOM 2236 C C . LEU A 1 316 ? 0.727 -16.628 -2.103 1.00 73.50 316 LEU A C 1
ATOM 2238 O O . LEU A 1 316 ? -0.258 -16.578 -1.367 1.00 73.50 316 LEU A O 1
ATOM 2242 N N . ALA A 1 317 ? 1.286 -15.529 -2.617 1.00 72.31 317 ALA A N 1
ATOM 2243 C CA . ALA A 1 317 ? 0.825 -14.176 -2.313 1.00 72.31 317 ALA A CA 1
ATOM 2244 C C . ALA A 1 317 ? -0.659 -13.981 -2.661 1.00 72.31 317 ALA A C 1
ATOM 2246 O O . ALA A 1 317 ? -1.407 -13.430 -1.858 1.00 72.31 317 ALA A O 1
ATOM 2247 N N . VAL A 1 318 ? -1.108 -14.476 -3.820 1.00 69.12 318 VAL A N 1
ATOM 2248 C CA . VAL A 1 318 ? -2.511 -14.386 -4.248 1.00 69.12 318 VAL A CA 1
ATOM 2249 C C . VAL A 1 318 ? -3.426 -15.144 -3.291 1.00 69.12 318 VAL A C 1
ATOM 2251 O O . VAL A 1 318 ? -4.410 -14.566 -2.827 1.00 69.12 318 VAL A O 1
ATOM 2254 N N . TYR A 1 319 ? -3.096 -16.391 -2.935 1.00 61.78 319 TYR A N 1
ATOM 2255 C CA . TYR A 1 319 ? -3.900 -17.154 -1.974 1.00 61.78 319 TYR A CA 1
ATOM 2256 C C . TYR A 1 319 ? -3.993 -16.432 -0.636 1.00 61.78 319 TYR A C 1
ATOM 2258 O O . TYR A 1 319 ? -5.089 -16.244 -0.105 1.00 61.78 319 TYR A O 1
ATOM 2266 N N . PHE A 1 320 ? -2.865 -15.962 -0.110 1.00 61.81 320 PHE A N 1
ATOM 2267 C CA . PHE A 1 320 ? -2.870 -15.265 1.161 1.00 61.81 320 PHE A CA 1
ATOM 2268 C C . PHE A 1 320 ? -3.639 -13.938 1.095 1.00 61.81 320 PHE A C 1
ATOM 2270 O O . PHE A 1 320 ? -4.329 -13.612 2.060 1.00 61.81 320 PHE A O 1
ATOM 2277 N N . ILE A 1 321 ? -3.569 -13.170 -0.005 1.00 61.69 321 ILE A N 1
ATOM 2278 C CA . ILE A 1 321 ? -4.344 -11.922 -0.169 1.00 61.69 321 ILE A CA 1
ATOM 2279 C C . ILE A 1 321 ? -5.833 -12.240 -0.159 1.00 61.69 321 ILE A C 1
ATOM 2281 O O . ILE A 1 321 ? -6.586 -11.583 0.558 1.00 61.69 321 ILE A O 1
ATOM 2285 N N . ILE A 1 322 ? -6.252 -13.267 -0.903 1.00 56.81 322 ILE A N 1
ATOM 2286 C CA . ILE A 1 322 ? -7.646 -13.712 -0.925 1.00 56.81 322 ILE A CA 1
ATOM 2287 C C . ILE A 1 322 ? -8.084 -14.058 0.500 1.00 56.81 322 ILE A C 1
ATOM 2289 O O . ILE A 1 322 ? -9.043 -13.474 0.984 1.00 56.81 322 ILE A O 1
ATOM 2293 N N . PHE A 1 323 ? -7.348 -14.894 1.235 1.00 52.56 323 PHE A N 1
ATOM 2294 C CA . PHE A 1 323 ? -7.714 -15.227 2.619 1.00 52.56 323 PHE A CA 1
ATOM 2295 C C . PHE A 1 323 ? -7.631 -14.033 3.588 1.00 52.56 323 PHE A C 1
ATOM 2297 O O . PHE A 1 323 ? -8.404 -13.952 4.543 1.00 52.56 323 PHE A O 1
ATOM 2304 N N . GLY A 1 324 ? -6.720 -13.090 3.351 1.00 52.41 324 GLY A N 1
ATOM 2305 C CA . GLY A 1 324 ? -6.510 -11.907 4.184 1.00 52.41 324 GLY A CA 1
ATOM 2306 C C . GLY A 1 324 ? -7.587 -10.832 4.028 1.00 52.41 324 GLY A C 1
ATOM 2307 O O . GLY A 1 324 ? -7.917 -10.169 5.012 1.00 52.41 324 GLY A O 1
ATOM 2308 N N . VAL A 1 325 ? -8.159 -10.683 2.827 1.00 51.78 325 VAL A N 1
ATOM 2309 C CA . VAL A 1 325 ? -9.242 -9.726 2.522 1.00 51.78 325 VAL A CA 1
ATOM 2310 C C . VAL A 1 325 ? -10.599 -10.187 3.073 1.00 51.78 325 VAL A C 1
ATOM 2312 O O . VAL A 1 325 ? -11.491 -9.367 3.258 1.00 51.78 325 VAL A O 1
ATOM 2315 N N . TRP A 1 326 ? -10.765 -11.467 3.418 1.00 42.78 326 TRP A N 1
ATOM 2316 C CA . TRP A 1 326 ? -12.016 -12.036 3.952 1.00 42.78 326 TRP A CA 1
ATOM 2317 C C . TRP A 1 326 ? -12.344 -11.639 5.417 1.00 42.78 326 TRP A C 1
ATOM 2319 O O . TRP A 1 326 ? -13.042 -12.366 6.128 1.00 42.78 326 TRP A O 1
ATOM 2329 N N . LYS A 1 327 ? -11.878 -10.473 5.882 1.00 47.03 327 LYS A N 1
ATOM 2330 C CA . LYS A 1 327 ? -12.207 -9.858 7.186 1.00 47.03 327 LYS A CA 1
ATOM 2331 C C . LYS A 1 327 ? -13.084 -8.617 7.042 1.00 47.03 327 LYS A C 1
ATOM 2333 O O . LYS A 1 327 ? -13.944 -8.405 7.934 1.00 47.03 327 LYS A O 1
#

Secondary structure (DSSP, 8-state):
----HHHHHHHHHHHHHHHHHT--SHHHHHHHHHHHHHHHHHHHHHHHHTTTSTTSPPPGGGS-HHHHHHHHHHHHHHHHHHHHHHHTS-SSHHHHHHHHHHHHHHHHHHHHHHHHHHHH-HHHHHHHHHHHHHHHHHHHHHHHHHHHSHHHHHHHHHH-PPPPP----SSTTHHHHHHHHHHHHHHHHH-SBHHHHHHHHHHHHHHHHHHHS-GGG----HHHHHGGGHHHHHHHHHHHHGGG--BTTTGGGS---HHHHHHHHHHHHHHHHHHTT-TTGGGTS--HHHHHHHHHHIIIIIHHH-HHHHHHHHHHHHHHHHHHH--